Protein AF-A0A813EWH8-F1 (afdb_monomer_lite)

Sequence (310 aa):
LGAALPLRFSEAARGFCKQMVLPHPGQRLTARDATRNPWLNIGKRPPARPSPRQERTPSPDASSPSGPSAPGRAPGGYPVAQGSPTHGGTGSAGLRMHRMPNGSSSAPVANMAAAEEAEVWRAQAIEDQNRKLQEERRQLQRELEQEKNQHQALQKQRTKEHMQTSQERSSASDIPGQAPAGRILPVGCRCKYEPSSSSQYGMLPAVVEGYNDSDGTYDLDVRQHAAPARIAPVSDVSVREAWPKNVLVSYHSDSVKKWLPAVIKSFNDSDGTYNLDLREHADCDRMRLRRGTGFSSGSEPPSDPSVTAA

pLDDT: mean 79.49, std 20.61, range [39.38, 98.75]

Structure (mmCIF, N/CA/C/O backbone):
data_AF-A0A813EWH8-F1
#
_entry.id   AF-A0A813EWH8-F1
#
loop_
_atom_site.group_PDB
_atom_site.id
_atom_site.type_symbol
_atom_site.label_atom_id
_atom_site.label_alt_id
_atom_site.label_comp_id
_atom_site.label_asym_id
_atom_site.label_entity_id
_atom_site.label_seq_id
_atom_site.pdbx_PDB_ins_code
_atom_site.Cartn_x
_atom_site.Cartn_y
_atom_site.Cartn_z
_atom_site.occupancy
_atom_site.B_iso_or_equiv
_atom_site.auth_seq_id
_atom_site.auth_comp_id
_atom_site.auth_asym_id
_atom_site.auth_atom_id
_atom_site.pdbx_PDB_model_num
ATOM 1 N N . LEU A 1 1 ? -26.188 5.749 -7.212 1.00 42.03 1 LEU A N 1
ATOM 2 C CA . LEU A 1 1 ? -25.714 7.003 -7.842 1.00 42.03 1 LEU A CA 1
ATOM 3 C C . LEU A 1 1 ? -24.720 7.653 -6.884 1.00 42.03 1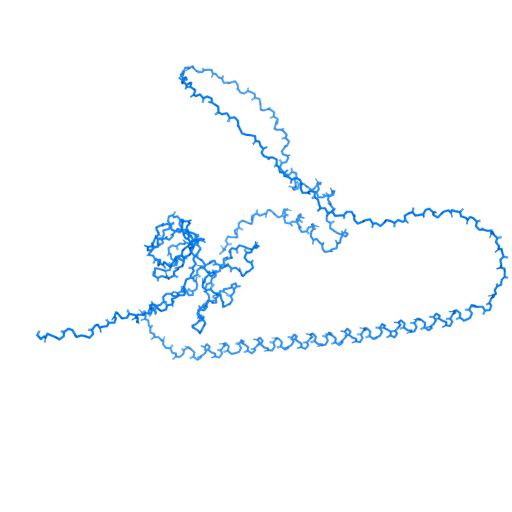 LEU A C 1
ATOM 5 O O . LEU A 1 1 ? -25.137 8.333 -5.959 1.00 42.03 1 LEU A O 1
ATOM 9 N N . GLY A 1 2 ? -23.433 7.316 -7.003 1.00 51.78 2 GLY A N 1
ATOM 10 C CA . GLY A 1 2 ? -22.400 7.781 -6.071 1.00 51.78 2 GLY A CA 1
ATOM 11 C C . GLY A 1 2 ? -22.004 9.225 -6.364 1.00 51.78 2 GLY A C 1
ATOM 12 O O . GLY A 1 2 ? -21.557 9.522 -7.470 1.00 51.78 2 GLY A O 1
ATOM 13 N N . ALA A 1 3 ? -22.175 10.116 -5.389 1.00 49.56 3 ALA A N 1
ATOM 14 C CA . ALA A 1 3 ? -21.668 11.478 -5.470 1.00 49.56 3 ALA A CA 1
ATOM 15 C C . ALA A 1 3 ? -20.133 11.435 -5.443 1.00 49.56 3 ALA A C 1
ATOM 17 O O . ALA A 1 3 ? -19.530 11.051 -4.441 1.00 49.56 3 ALA A O 1
ATOM 18 N N . ALA A 1 4 ? -19.499 11.779 -6.565 1.00 55.38 4 ALA A N 1
ATOM 19 C CA . ALA A 1 4 ? -18.051 11.895 -6.646 1.00 55.38 4 ALA A CA 1
ATOM 20 C C . ALA A 1 4 ? -17.579 12.969 -5.656 1.00 55.38 4 ALA A C 1
ATOM 22 O O . ALA A 1 4 ? -18.012 14.120 -5.728 1.00 55.38 4 ALA A O 1
ATOM 23 N N . LEU A 1 5 ? -16.708 12.581 -4.723 1.00 59.72 5 LEU A N 1
ATOM 24 C CA . LEU A 1 5 ? -16.129 13.506 -3.755 1.00 59.72 5 LEU A CA 1
ATOM 25 C C . LEU A 1 5 ? -15.442 14.671 -4.490 1.00 59.72 5 LEU A C 1
ATOM 27 O O . LEU A 1 5 ? -14.733 14.437 -5.477 1.00 59.72 5 LEU A O 1
ATOM 31 N N . PRO A 1 6 ? -15.621 15.920 -4.025 1.00 60.59 6 PRO A N 1
ATOM 32 C CA . PRO A 1 6 ? -15.033 17.086 -4.658 1.00 60.59 6 PRO A CA 1
ATOM 33 C C . PRO A 1 6 ? -13.510 16.959 -4.641 1.00 60.59 6 PRO A C 1
ATOM 35 O O . PRO A 1 6 ? -12.842 16.961 -3.607 1.00 60.59 6 PRO A O 1
ATOM 38 N N . LEU A 1 7 ? -12.960 16.817 -5.837 1.00 70.06 7 LEU A N 1
ATOM 39 C CA . LEU A 1 7 ? -11.536 16.770 -6.091 1.00 70.06 7 LEU A CA 1
ATOM 40 C C . LEU A 1 7 ? -10.848 18.020 -5.503 1.00 70.06 7 LEU A C 1
ATOM 42 O O . LEU A 1 7 ? -11.162 19.139 -5.894 1.00 70.06 7 LEU A O 1
ATOM 46 N N . ARG A 1 8 ? -9.854 17.830 -4.616 1.00 79.31 8 ARG A N 1
ATOM 47 C CA . ARG A 1 8 ? -9.124 18.907 -3.894 1.00 79.31 8 ARG A CA 1
ATOM 48 C C . ARG A 1 8 ? -8.501 20.004 -4.770 1.00 79.31 8 ARG A C 1
ATOM 50 O O . ARG A 1 8 ? -8.168 21.071 -4.267 1.00 79.31 8 ARG A O 1
ATOM 57 N N . PHE A 1 9 ? -8.317 19.742 -6.060 1.00 85.31 9 PHE A N 1
ATOM 58 C CA . PHE A 1 9 ? -7.713 20.674 -7.010 1.00 85.31 9 PHE A CA 1
ATOM 59 C C . PHE A 1 9 ? -8.656 20.911 -8.180 1.00 85.31 9 PHE A C 1
ATOM 61 O O . PHE A 1 9 ? -9.117 19.932 -8.785 1.00 85.31 9 PHE A O 1
ATOM 68 N N . SER A 1 10 ? -8.864 22.189 -8.519 1.00 88.38 10 SER A N 1
ATOM 69 C CA . SER A 1 10 ? -9.624 22.594 -9.700 1.00 88.38 10 SER A CA 1
ATOM 70 C C . SER A 1 10 ? -9.001 22.025 -10.973 1.00 88.38 10 SER A C 1
ATOM 72 O O . SER A 1 10 ? -7.798 21.760 -11.045 1.00 88.38 10 SER A O 1
ATOM 74 N N . GLU A 1 11 ? -9.820 21.825 -11.999 1.00 87.00 11 GLU A N 1
ATOM 75 C CA . GLU A 1 11 ? -9.365 21.283 -13.281 1.00 87.00 11 GLU A CA 1
ATOM 76 C C . GLU A 1 11 ? -8.266 22.153 -13.919 1.00 87.00 11 GLU A C 1
ATOM 78 O O . GLU A 1 11 ? -7.272 21.631 -14.428 1.00 87.00 11 GLU A O 1
ATOM 83 N N . ALA A 1 12 ? -8.364 23.478 -13.755 1.00 88.44 12 ALA A N 1
ATOM 84 C CA . ALA A 1 12 ? -7.348 24.438 -14.182 1.00 88.44 12 ALA A CA 1
ATOM 85 C C . ALA A 1 12 ? -5.968 24.187 -13.538 1.00 88.44 12 ALA A C 1
ATOM 87 O O . ALA A 1 12 ? -4.950 24.227 -14.230 1.00 88.44 12 ALA A O 1
ATOM 88 N N . ALA A 1 13 ? -5.928 23.854 -12.241 1.00 90.50 13 ALA A N 1
ATOM 89 C CA . ALA A 1 13 ? -4.685 23.531 -11.536 1.00 90.50 13 ALA A CA 1
ATOM 90 C C . ALA A 1 13 ? -4.010 22.281 -12.122 1.00 90.50 13 ALA A C 1
ATOM 92 O O . ALA A 1 13 ? -2.795 22.232 -12.308 1.00 90.50 13 ALA A O 1
ATOM 93 N N . ARG A 1 14 ? -4.812 21.262 -12.457 1.00 91.69 14 ARG A N 1
ATOM 94 C CA . ARG A 1 14 ? -4.316 20.005 -13.039 1.00 91.69 14 ARG A CA 1
ATOM 95 C C . ARG A 1 14 ? -3.778 20.216 -14.445 1.00 91.69 14 ARG A C 1
ATOM 97 O O . ARG A 1 14 ? -2.733 19.659 -14.773 1.00 91.69 14 ARG A O 1
ATOM 104 N N . GLY A 1 15 ? -4.476 21.011 -15.257 1.00 92.38 15 GLY A N 1
ATOM 105 C CA . GLY A 1 15 ? -4.022 21.387 -16.595 1.00 92.38 15 GLY A CA 1
ATOM 106 C C . GLY A 1 15 ? -2.660 22.079 -16.550 1.00 92.38 15 GLY A C 1
ATOM 107 O O . GLY A 1 15 ? -1.740 21.670 -17.257 1.00 92.38 15 GLY A O 1
ATOM 108 N N . PHE A 1 16 ? -2.501 23.045 -15.641 1.00 94.00 16 PHE A N 1
ATOM 109 C CA . PHE A 1 16 ? -1.233 23.740 -15.418 1.00 94.00 16 PHE A CA 1
ATOM 110 C C . PHE A 1 16 ? -0.101 22.783 -15.005 1.00 94.00 16 PHE A C 1
ATOM 112 O O . PHE A 1 16 ? 0.960 22.773 -15.630 1.00 94.00 16 PHE A O 1
ATOM 119 N N . CYS A 1 17 ? -0.334 21.914 -14.013 1.00 92.62 17 CYS A N 1
ATOM 120 C CA . CYS A 1 17 ? 0.670 20.942 -13.572 1.00 92.62 17 CYS A CA 1
ATOM 121 C C . CYS A 1 17 ? 1.074 19.962 -14.681 1.00 92.62 17 CYS A C 1
ATOM 123 O O . CYS A 1 17 ? 2.261 19.678 -14.826 1.00 92.62 17 CYS A O 1
ATOM 125 N N . LYS A 1 18 ? 0.125 19.486 -15.502 1.00 94.19 18 LYS A N 1
ATOM 126 C CA . LYS A 1 18 ? 0.416 18.591 -16.635 1.00 94.19 18 LYS A CA 1
ATOM 127 C C . LYS A 1 18 ? 1.344 19.241 -17.663 1.00 94.19 18 LYS A C 1
ATOM 129 O O . LYS A 1 18 ? 2.270 18.582 -18.123 1.00 94.19 18 LYS A O 1
ATOM 134 N N . GLN A 1 19 ? 1.148 20.521 -17.983 1.00 93.56 19 GLN A N 1
ATOM 135 C CA . GLN A 1 19 ? 1.998 21.237 -18.945 1.00 93.56 19 GLN A CA 1
ATOM 136 C C . GLN A 1 19 ? 3.449 21.418 -18.460 1.00 93.56 19 GLN A C 1
ATOM 138 O O . GLN A 1 19 ? 4.365 21.491 -19.279 1.00 93.56 19 GLN A O 1
ATOM 143 N N . MET A 1 20 ? 3.687 21.447 -17.143 1.00 93.00 20 MET A N 1
ATOM 144 C CA . MET A 1 20 ? 5.041 21.543 -16.577 1.00 93.00 20 MET A CA 1
ATOM 145 C C . MET A 1 20 ? 5.828 20.227 -16.638 1.00 93.00 20 MET A C 1
ATOM 147 O O . MET A 1 20 ? 7.057 20.254 -16.628 1.00 93.00 20 MET A O 1
ATOM 151 N N . VAL A 1 21 ? 5.147 19.081 -16.710 1.00 94.88 21 VAL A N 1
ATOM 152 C CA . VAL A 1 21 ? 5.778 17.747 -16.655 1.00 94.88 21 VAL A CA 1
ATOM 153 C C . VAL A 1 21 ? 5.713 16.993 -17.982 1.00 94.88 21 VAL A C 1
ATOM 155 O O . VAL A 1 21 ? 5.920 15.782 -18.015 1.00 94.88 21 VAL A O 1
ATOM 158 N N . LEU A 1 22 ? 5.456 17.688 -19.096 1.00 91.75 22 LEU A N 1
ATOM 159 C CA . LEU A 1 22 ? 5.478 17.052 -20.411 1.00 91.75 22 LEU A CA 1
ATOM 160 C C . LEU A 1 22 ? 6.880 16.473 -20.716 1.00 91.75 22 LEU A C 1
ATOM 162 O O . LEU A 1 22 ? 7.899 17.111 -20.403 1.00 91.75 22 LEU A O 1
ATOM 166 N N . PRO A 1 23 ? 6.947 15.269 -21.319 1.00 88.38 23 PRO A N 1
ATOM 167 C CA . PRO A 1 23 ? 8.206 14.579 -21.600 1.00 88.38 23 PRO A CA 1
ATOM 168 C C . PRO A 1 23 ? 9.031 15.283 -22.684 1.00 88.38 23 PRO A C 1
ATOM 170 O O . PRO A 1 23 ? 10.256 15.225 -22.657 1.00 88.38 23 PRO A O 1
ATOM 173 N N . HIS A 1 24 ? 8.376 16.001 -23.600 1.00 88.19 24 HIS A N 1
ATOM 174 C CA . HIS A 1 24 ? 9.041 16.757 -24.657 1.00 88.19 24 HIS A CA 1
ATOM 175 C C . HIS A 1 24 ? 9.403 18.169 -24.166 1.00 88.19 24 HIS A C 1
ATOM 177 O O . HIS A 1 24 ? 8.498 18.948 -23.852 1.00 88.19 24 HIS A O 1
ATOM 183 N N . PRO A 1 25 ? 10.695 18.553 -24.137 1.00 86.00 25 PRO A N 1
ATOM 184 C CA . PRO A 1 25 ? 11.125 19.840 -23.586 1.00 86.00 25 PRO A CA 1
ATOM 185 C C . PRO A 1 25 ? 10.586 21.042 -24.373 1.00 86.00 25 PRO A C 1
ATOM 187 O O . PRO A 1 25 ? 10.285 22.064 -23.768 1.00 86.00 25 PRO A O 1
ATOM 190 N N . GLY A 1 26 ? 10.380 20.911 -25.689 1.00 92.31 26 GLY A N 1
ATOM 191 C CA . GLY A 1 26 ? 9.816 21.979 -26.528 1.00 92.31 26 GLY A CA 1
ATOM 192 C C . GLY A 1 26 ? 8.318 22.238 -26.323 1.00 92.31 26 GLY A C 1
ATOM 193 O O . GLY A 1 26 ? 7.820 23.277 -26.738 1.00 92.31 26 GLY A O 1
ATOM 194 N N . GLN A 1 27 ? 7.600 21.312 -25.681 1.00 92.25 27 GLN A N 1
ATOM 195 C CA . GLN A 1 27 ? 6.182 21.473 -25.333 1.00 92.25 27 GLN A CA 1
ATOM 196 C C . GLN A 1 27 ? 5.981 21.803 -23.852 1.00 92.25 27 GLN A C 1
ATOM 198 O O . GLN A 1 27 ? 4.863 22.089 -23.426 1.00 92.25 27 GLN A O 1
ATOM 203 N N . ARG A 1 28 ? 7.050 21.738 -23.049 1.00 95.75 28 ARG A N 1
ATOM 204 C CA . ARG A 1 28 ? 6.987 22.032 -21.624 1.00 95.75 28 ARG A CA 1
ATOM 205 C C . ARG A 1 28 ? 6.771 23.525 -21.423 1.00 95.75 28 ARG A C 1
ATOM 207 O O . ARG A 1 28 ? 7.453 24.349 -22.028 1.00 95.75 28 ARG A O 1
ATOM 214 N N . LEU A 1 29 ? 5.848 23.863 -20.528 1.00 95.31 29 LEU A N 1
ATOM 215 C CA . LEU A 1 29 ? 5.601 25.250 -20.158 1.00 95.31 29 LEU A CA 1
ATOM 216 C C . LEU A 1 29 ? 6.885 25.876 -19.598 1.00 95.31 29 LEU A C 1
ATOM 218 O O . LEU A 1 29 ? 7.448 25.384 -18.618 1.00 95.31 29 LEU A O 1
ATOM 222 N N . THR A 1 30 ? 7.354 26.956 -20.222 1.00 95.25 30 THR A N 1
ATOM 223 C CA . THR A 1 30 ? 8.545 27.666 -19.751 1.00 95.25 30 THR A CA 1
ATOM 224 C C . THR A 1 30 ? 8.234 28.442 -18.469 1.00 95.25 30 THR A C 1
ATOM 226 O O . THR A 1 30 ? 7.089 28.823 -18.219 1.00 95.25 30 THR A O 1
ATOM 229 N N . ALA A 1 31 ? 9.252 28.740 -17.655 1.00 91.00 31 ALA A N 1
ATOM 230 C CA . ALA A 1 31 ? 9.068 29.537 -16.436 1.00 91.00 31 ALA A CA 1
ATOM 231 C C . ALA A 1 31 ? 8.456 30.922 -16.728 1.00 91.00 31 ALA A C 1
ATOM 233 O O . ALA A 1 31 ? 7.626 31.420 -15.964 1.00 91.00 31 ALA A O 1
ATOM 234 N N . ARG A 1 32 ? 8.818 31.525 -17.869 1.00 91.69 32 ARG A N 1
ATOM 235 C CA . ARG A 1 32 ? 8.268 32.810 -18.313 1.00 91.69 32 ARG A CA 1
ATOM 236 C C . ARG A 1 32 ? 6.772 32.700 -18.611 1.00 91.69 32 ARG A C 1
ATOM 238 O O . ARG A 1 32 ? 6.008 33.553 -18.162 1.00 91.69 32 ARG A O 1
ATOM 245 N N . ASP A 1 33 ? 6.344 31.646 -19.297 1.00 91.75 33 ASP A N 1
ATOM 246 C CA . ASP A 1 33 ? 4.930 31.434 -19.628 1.00 91.75 33 ASP A CA 1
ATOM 247 C C . ASP A 1 33 ? 4.106 31.018 -18.406 1.00 91.75 33 ASP A C 1
ATOM 249 O O . ASP A 1 33 ? 2.963 31.450 -18.255 1.00 91.75 33 ASP A O 1
ATOM 253 N N . ALA A 1 34 ? 4.707 30.276 -17.472 1.00 92.88 34 ALA A N 1
ATOM 254 C CA . ALA A 1 34 ? 4.076 29.911 -16.210 1.00 92.88 34 ALA A CA 1
ATOM 255 C C . ALA A 1 34 ? 3.633 31.147 -15.410 1.00 92.88 34 ALA A C 1
ATOM 257 O O . ALA A 1 34 ? 2.485 31.216 -14.979 1.00 92.88 34 ALA A O 1
ATOM 258 N N . THR A 1 35 ? 4.482 32.176 -15.287 1.00 91.38 35 THR A N 1
ATOM 259 C CA . THR A 1 35 ? 4.129 33.418 -14.561 1.00 91.38 35 THR A CA 1
ATOM 260 C C . THR A 1 35 ? 2.980 34.219 -15.184 1.00 91.38 35 THR A C 1
ATOM 262 O O . THR A 1 35 ? 2.339 35.021 -14.499 1.00 91.38 35 THR A O 1
ATOM 265 N N . ARG A 1 36 ? 2.690 33.994 -16.471 1.00 92.06 36 ARG A N 1
ATOM 266 C CA . ARG A 1 36 ? 1.575 34.623 -17.191 1.00 92.06 36 ARG A CA 1
ATOM 267 C C . ARG A 1 36 ? 0.278 33.826 -17.084 1.00 92.06 36 ARG A C 1
ATOM 269 O O . ARG A 1 36 ? -0.765 34.329 -17.496 1.00 92.06 36 ARG A O 1
ATOM 276 N N . ASN A 1 37 ? 0.315 32.609 -16.537 1.00 91.75 37 ASN A N 1
ATOM 277 C CA . ASN A 1 37 ? -0.870 31.772 -16.449 1.00 91.75 37 ASN A CA 1
ATOM 278 C C . ASN A 1 37 ? -1.914 32.409 -15.500 1.00 91.75 37 ASN A C 1
ATOM 280 O O . ASN A 1 37 ? -1.577 32.741 -14.357 1.00 91.75 37 ASN A O 1
ATOM 284 N N . PRO A 1 38 ? -3.181 32.573 -15.931 1.00 85.31 38 PRO A N 1
ATOM 285 C CA . PRO A 1 38 ? -4.228 33.193 -15.120 1.00 85.31 38 PRO A CA 1
ATOM 286 C C . PRO A 1 38 ? -4.440 32.498 -13.777 1.00 85.31 38 PRO A C 1
ATOM 288 O O . PRO A 1 38 ? -4.716 33.171 -12.788 1.00 85.31 38 PRO A O 1
ATOM 291 N N . TRP A 1 39 ? -4.254 31.175 -13.721 1.00 86.19 39 TRP A N 1
ATOM 292 C CA . TRP A 1 39 ? -4.484 30.381 -12.517 1.00 86.19 39 TRP A CA 1
ATOM 293 C C . TRP A 1 39 ? -3.578 30.797 -11.348 1.00 86.19 39 TRP A C 1
ATOM 295 O O . TRP A 1 39 ? -4.039 30.888 -10.213 1.00 86.19 39 TRP A O 1
ATOM 305 N N . LEU A 1 40 ? -2.320 31.160 -11.626 1.00 88.00 40 LEU A N 1
ATOM 306 C CA . LEU A 1 40 ? -1.379 31.657 -10.613 1.00 88.00 40 LEU A CA 1
ATOM 307 C C . LEU A 1 40 ? -1.704 33.078 -10.128 1.00 88.00 40 LEU A C 1
ATOM 309 O O . LEU A 1 40 ? -1.263 33.481 -9.052 1.00 88.00 40 LEU A O 1
ATOM 313 N N . ASN A 1 41 ? -2.485 33.843 -10.893 1.00 84.81 41 ASN A N 1
ATOM 314 C CA . ASN A 1 41 ? -2.851 35.217 -10.553 1.00 84.81 41 ASN A CA 1
ATOM 315 C C . ASN A 1 41 ? -4.228 35.329 -9.870 1.00 84.81 41 ASN A C 1
ATOM 317 O O . ASN A 1 41 ? -4.602 36.428 -9.471 1.00 84.81 41 ASN A O 1
ATOM 321 N N . ILE A 1 42 ? -4.945 34.218 -9.644 1.00 79.81 42 ILE A N 1
ATOM 322 C CA . ILE A 1 42 ? -6.263 34.203 -8.971 1.00 79.81 42 ILE A CA 1
ATOM 323 C C . ILE A 1 42 ? -6.193 34.777 -7.538 1.00 79.81 42 ILE A C 1
ATOM 325 O O . ILE A 1 42 ? -7.166 35.350 -7.053 1.00 79.81 42 ILE A O 1
ATOM 329 N N . GLY A 1 43 ? -5.034 34.698 -6.872 1.00 68.50 43 GLY A N 1
ATOM 330 C CA . GLY A 1 43 ? -4.813 35.286 -5.543 1.00 68.50 43 GLY A CA 1
ATOM 331 C C . GLY A 1 43 ? -4.458 36.778 -5.538 1.00 68.50 43 GLY A C 1
ATOM 332 O O . GLY A 1 43 ? -4.520 37.417 -4.489 1.00 68.50 43 GLY A O 1
ATOM 333 N N . LYS A 1 44 ? -4.114 37.369 -6.690 1.00 67.50 44 LYS A N 1
ATOM 334 C CA . LYS A 1 44 ? -3.840 38.808 -6.805 1.00 67.50 44 LYS A CA 1
ATOM 335 C C . LYS A 1 44 ? -5.154 39.540 -7.036 1.00 67.50 44 LYS A C 1
ATOM 337 O O . LYS A 1 44 ? -5.420 40.054 -8.119 1.00 67.50 44 LYS A O 1
ATOM 342 N N . ARG A 1 45 ? -6.006 39.560 -6.009 1.00 55.78 45 ARG A N 1
ATOM 343 C CA . ARG A 1 45 ? -7.157 40.465 -6.000 1.00 55.78 45 ARG A CA 1
ATOM 344 C C . ARG A 1 45 ? -6.624 41.887 -6.232 1.00 55.78 45 ARG A C 1
ATOM 346 O O . ARG A 1 45 ? -5.694 42.279 -5.523 1.00 55.78 45 ARG A O 1
ATOM 353 N N . PRO A 1 46 ? -7.165 42.659 -7.192 1.00 59.91 46 PRO A N 1
ATOM 354 C CA . PRO A 1 46 ? -6.859 44.082 -7.258 1.00 59.91 46 PRO A CA 1
ATOM 355 C C . PRO A 1 46 ? -7.164 44.698 -5.884 1.00 59.91 46 PRO A C 1
ATOM 357 O O . PRO A 1 46 ? -8.126 44.257 -5.241 1.00 59.91 46 PRO A O 1
ATOM 360 N N . PRO A 1 47 ? -6.346 45.652 -5.400 1.00 57.94 47 PRO A N 1
ATOM 361 C CA . PRO A 1 47 ? -6.578 46.288 -4.111 1.00 57.94 47 PRO A CA 1
ATOM 362 C C . PRO A 1 47 ? -8.029 46.758 -4.074 1.00 57.94 47 PRO A C 1
ATOM 364 O O . PRO A 1 47 ? -8.496 47.426 -5.001 1.00 57.94 47 PRO A O 1
ATOM 367 N N . ALA A 1 48 ? -8.760 46.306 -3.055 1.00 56.44 48 ALA A N 1
ATOM 368 C CA . ALA A 1 48 ? -10.166 46.623 -2.898 1.00 56.44 48 ALA A CA 1
ATOM 369 C C . ALA A 1 48 ? -10.336 48.141 -3.023 1.00 56.44 48 ALA A C 1
ATOM 371 O O . ALA A 1 48 ? -9.665 48.902 -2.322 1.00 56.44 48 ALA A O 1
ATOM 372 N N . ARG A 1 49 ? -11.206 48.578 -3.943 1.00 60.50 49 ARG A N 1
ATOM 373 C CA . ARG A 1 49 ? -11.644 49.975 -3.978 1.00 60.50 49 ARG A CA 1
ATOM 374 C C . ARG A 1 49 ? -12.103 50.347 -2.561 1.00 60.50 49 ARG A C 1
ATOM 376 O O . ARG A 1 49 ? -12.854 49.565 -1.975 1.00 60.50 49 ARG A O 1
ATOM 383 N N . PRO A 1 50 ? -11.662 51.488 -2.006 1.00 51.56 50 PRO A N 1
ATOM 384 C CA . PRO A 1 50 ? -12.105 51.919 -0.690 1.00 51.56 50 PRO A CA 1
ATOM 385 C C . PRO A 1 50 ? -13.630 52.049 -0.703 1.00 51.56 50 PRO A C 1
ATOM 387 O O . PRO A 1 50 ? -14.189 52.791 -1.512 1.00 51.56 50 PRO A O 1
ATOM 390 N N . SER A 1 51 ? -14.300 51.281 0.157 1.00 53.16 51 SER A N 1
ATOM 391 C CA . SER A 1 51 ? -15.742 51.393 0.357 1.00 53.16 51 SER A CA 1
ATOM 392 C C . SER A 1 51 ? -16.091 52.809 0.827 1.00 53.16 51 SER A C 1
ATOM 394 O O . SER A 1 51 ? -15.376 53.352 1.676 1.00 53.16 51 SER A O 1
ATOM 396 N N . PRO A 1 52 ? -17.183 53.413 0.325 1.00 55.91 52 PRO A N 1
ATOM 397 C CA . PRO A 1 52 ? -17.663 54.684 0.839 1.00 55.91 52 PRO A CA 1
ATOM 398 C C . PRO A 1 52 ? -17.996 54.546 2.328 1.00 55.91 52 PRO A C 1
ATOM 400 O O . PRO A 1 52 ? -18.707 53.641 2.765 1.00 55.91 52 PRO A O 1
ATOM 403 N N . ARG A 1 53 ? -17.395 55.454 3.093 1.00 51.09 53 ARG A N 1
ATOM 404 C CA . ARG A 1 53 ? -17.472 55.632 4.540 1.00 51.09 53 ARG A CA 1
ATOM 405 C C . ARG A 1 53 ? -18.936 55.777 4.976 1.00 51.09 53 ARG A C 1
ATOM 407 O O . ARG A 1 53 ? -19.519 56.839 4.802 1.00 51.09 53 ARG A O 1
ATOM 414 N N . GLN A 1 54 ? -19.522 54.720 5.539 1.00 51.88 54 GLN A N 1
ATOM 415 C CA . GLN A 1 54 ? -20.772 54.824 6.295 1.00 51.88 54 GLN A CA 1
ATOM 416 C C . GLN A 1 54 ? -20.483 55.543 7.617 1.00 51.88 54 GLN A C 1
ATOM 418 O O . GLN A 1 54 ? -19.715 55.052 8.448 1.00 51.88 54 GLN A O 1
ATOM 423 N N . GLU A 1 55 ? -21.079 56.721 7.783 1.00 49.50 55 GLU A N 1
ATOM 424 C CA . GLU A 1 55 ? -21.127 57.468 9.037 1.00 49.50 55 GLU A CA 1
ATOM 425 C C . GLU A 1 55 ? -21.795 56.610 10.118 1.00 49.50 55 GLU A C 1
ATOM 427 O O . GLU A 1 55 ? -22.955 56.218 10.001 1.00 49.50 55 GLU A O 1
ATOM 432 N N . ARG A 1 56 ? -21.037 56.285 11.170 1.00 49.69 56 ARG A N 1
ATOM 433 C CA . ARG A 1 56 ? -21.567 55.705 12.403 1.00 49.69 56 ARG A CA 1
ATOM 434 C C . ARG A 1 56 ? -21.764 56.818 13.420 1.00 49.69 56 ARG A C 1
ATOM 436 O O . ARG A 1 56 ? -20.828 57.542 13.748 1.00 49.69 56 ARG A O 1
ATOM 443 N N . THR A 1 57 ? -22.989 56.905 13.911 1.00 54.88 57 THR A N 1
ATOM 444 C CA . THR A 1 57 ? -23.415 57.681 15.074 1.00 54.88 57 THR A CA 1
ATOM 445 C C . THR A 1 57 ? -22.726 57.194 16.359 1.00 54.88 57 THR A C 1
ATOM 447 O O . THR A 1 57 ? -22.496 55.988 16.496 1.00 54.88 57 THR A O 1
ATOM 450 N N . PRO A 1 58 ? -22.412 58.090 17.313 1.00 56.59 58 PRO A N 1
ATOM 451 C CA . PRO A 1 58 ? -21.734 57.737 18.556 1.00 56.59 58 PRO A CA 1
ATOM 452 C C . PRO A 1 58 ? -22.710 57.216 19.624 1.00 56.59 58 PRO A C 1
ATOM 454 O O . PRO A 1 58 ? -23.830 57.703 19.761 1.00 56.59 58 PRO A O 1
ATOM 457 N N . SER A 1 59 ? -22.261 56.258 20.432 1.00 46.31 59 SER A N 1
ATOM 458 C CA . SER A 1 59 ? -22.809 56.006 21.771 1.00 46.31 59 SER A CA 1
ATOM 459 C C . SER A 1 59 ? -21.652 55.860 22.764 1.00 46.31 59 SER A C 1
ATOM 461 O O . SER A 1 59 ? -20.612 55.322 22.369 1.00 46.31 59 SER A O 1
ATOM 463 N N . PRO A 1 60 ? -21.790 56.394 23.992 1.00 66.50 60 PRO A N 1
ATOM 464 C CA . PRO A 1 60 ? -20.682 56.552 24.923 1.00 66.50 60 PRO A CA 1
ATOM 465 C C . PRO A 1 60 ? -20.600 55.429 25.968 1.00 66.50 60 PRO A C 1
ATOM 467 O O . PRO A 1 60 ? -21.534 54.648 26.137 1.00 66.50 60 PRO A O 1
ATOM 470 N N . ASP A 1 61 ? -19.476 55.470 26.688 1.00 42.69 61 ASP A N 1
ATOM 471 C CA . ASP A 1 61 ? -19.194 54.873 27.998 1.00 42.69 61 ASP A CA 1
ATOM 472 C C . ASP A 1 61 ? -18.956 53.356 28.050 1.00 42.69 61 ASP A C 1
ATOM 474 O O . ASP A 1 61 ? -19.666 52.559 27.457 1.00 42.69 61 ASP A O 1
ATOM 478 N N . ALA A 1 62 ? -17.986 52.824 28.790 1.00 46.12 62 ALA A N 1
ATOM 479 C CA . ALA A 1 62 ? -16.838 53.354 29.517 1.00 46.12 62 ALA A CA 1
ATOM 480 C C . ALA A 1 62 ? -16.028 52.131 29.999 1.00 46.12 62 ALA A C 1
ATOM 482 O O . ALA A 1 62 ? -16.561 51.027 30.103 1.00 46.12 62 ALA A O 1
ATOM 483 N N . SER A 1 63 ? -14.792 52.391 30.429 1.00 46.47 63 SER A N 1
ATOM 484 C CA . SER A 1 63 ? -14.006 51.591 31.389 1.00 46.47 63 SER A CA 1
ATOM 485 C C . SER A 1 63 ? -13.038 50.533 30.836 1.00 46.47 63 SER A C 1
ATOM 487 O O . SER A 1 63 ? -13.349 49.357 30.670 1.00 46.47 63 SER A O 1
ATOM 489 N N . SER A 1 64 ? -11.793 50.994 30.672 1.00 47.72 64 SER A N 1
ATOM 490 C CA . SER A 1 64 ? -10.532 50.248 30.829 1.00 47.72 64 SER A CA 1
ATOM 491 C C . SER A 1 64 ? -10.445 49.519 32.191 1.00 47.72 64 SER A C 1
ATOM 493 O O . SER A 1 64 ? -11.148 49.907 33.126 1.00 47.72 64 SER A O 1
ATOM 495 N N . PRO A 1 65 ? -9.528 48.539 32.365 1.00 58.53 65 PRO A N 1
ATOM 496 C CA . PRO A 1 65 ? -8.187 48.903 32.841 1.00 58.53 65 PRO A CA 1
ATOM 497 C C . PRO A 1 65 ? -7.005 48.104 32.240 1.00 58.53 65 PRO A C 1
ATOM 499 O O . PRO A 1 65 ? -7.012 46.885 32.123 1.00 58.53 65 PRO A O 1
ATOM 502 N N . SER A 1 66 ? -5.980 48.875 31.882 1.00 51.06 66 SER A N 1
ATOM 503 C CA . SER A 1 66 ? -4.552 48.793 32.239 1.00 51.06 66 SER A CA 1
ATOM 504 C C . SER A 1 66 ? -3.852 47.448 32.547 1.00 51.06 66 SER A C 1
ATOM 506 O O . SER A 1 66 ? -3.933 46.943 33.661 1.00 51.06 66 SER A O 1
ATOM 508 N N . GLY A 1 67 ? -2.940 47.068 31.635 1.00 40.06 67 GLY A N 1
ATOM 509 C CA . GLY A 1 67 ? -1.523 46.733 31.918 1.00 40.06 67 GLY A CA 1
ATOM 510 C C . GLY A 1 67 ? -1.137 45.253 32.144 1.00 40.06 67 GLY A C 1
ATOM 511 O O . GLY A 1 67 ? -2.011 44.443 32.428 1.00 40.06 67 GLY A O 1
ATOM 512 N N . PRO A 1 68 ? 0.168 44.878 32.103 1.00 55.75 68 PRO A N 1
ATOM 513 C CA . PRO A 1 68 ? 1.345 45.599 31.609 1.00 55.75 68 PRO A CA 1
ATOM 514 C C . PRO A 1 68 ? 2.230 44.799 30.613 1.00 55.75 68 PRO A C 1
ATOM 516 O O . PRO A 1 68 ? 2.032 43.627 30.310 1.00 55.75 68 PRO A O 1
ATOM 519 N N . SER A 1 69 ? 3.221 45.532 30.115 1.00 45.66 69 SER A N 1
ATOM 520 C CA . SER A 1 69 ? 4.244 45.271 29.103 1.00 45.66 69 SER A CA 1
ATOM 521 C C . SER A 1 69 ? 5.214 44.092 29.305 1.00 45.66 69 SER A C 1
ATOM 523 O O . SER A 1 69 ? 5.535 43.728 30.432 1.00 45.66 69 SER A O 1
ATOM 525 N N . ALA A 1 70 ? 5.829 43.724 28.163 1.00 47.62 70 ALA A N 1
ATOM 526 C CA . ALA A 1 70 ? 7.227 43.291 27.921 1.00 47.62 70 ALA A CA 1
ATOM 527 C C . ALA A 1 70 ? 7.429 41.822 27.468 1.00 47.62 70 ALA A C 1
ATOM 529 O O . ALA A 1 70 ? 6.621 40.959 27.791 1.00 47.62 70 ALA A O 1
ATOM 530 N N . PRO A 1 71 ? 8.569 41.483 26.827 1.00 55.06 71 PRO A N 1
ATOM 531 C CA . PRO A 1 71 ? 9.221 42.167 25.706 1.00 55.06 71 PRO A CA 1
ATOM 532 C C . PRO A 1 71 ? 9.546 41.202 24.538 1.00 55.06 71 PRO A C 1
ATOM 534 O O . PRO A 1 71 ? 9.236 40.014 24.556 1.00 55.06 71 PRO A O 1
ATOM 537 N N . GLY A 1 72 ? 10.147 41.760 23.485 1.00 48.50 72 GLY A N 1
ATOM 538 C CA . GLY A 1 72 ? 10.325 41.147 22.173 1.00 48.50 72 GLY A CA 1
ATOM 539 C C . GLY A 1 72 ? 11.103 39.830 22.106 1.00 48.50 72 GLY A C 1
ATOM 540 O O . GLY A 1 72 ? 11.972 39.522 22.920 1.00 48.50 72 GLY A O 1
ATOM 541 N N . ARG A 1 73 ? 10.845 39.095 21.020 1.00 41.72 73 ARG A N 1
ATOM 542 C CA . ARG A 1 73 ? 11.739 38.055 20.516 1.00 41.72 73 ARG A CA 1
ATOM 543 C C . ARG A 1 73 ? 11.773 38.110 18.989 1.00 41.72 73 ARG A C 1
ATOM 545 O O . ARG A 1 73 ? 10.738 38.098 18.331 1.00 41.72 73 ARG A O 1
ATOM 552 N N . ALA A 1 74 ? 12.987 38.260 18.474 1.00 52.66 74 ALA A N 1
ATOM 553 C CA . ALA A 1 74 ? 13.334 38.470 17.076 1.00 52.66 74 ALA A CA 1
ATOM 554 C C . ALA A 1 74 ? 12.932 37.298 16.153 1.00 52.66 74 ALA A C 1
ATOM 556 O O . ALA A 1 74 ? 12.863 36.156 16.615 1.00 52.66 74 ALA A O 1
ATOM 557 N N . PRO A 1 75 ? 12.745 37.541 14.841 1.00 53.34 75 PRO A N 1
ATOM 558 C CA . PRO A 1 75 ? 12.630 36.475 13.857 1.00 53.34 75 PRO A CA 1
ATOM 559 C C . PRO A 1 75 ? 14.014 35.875 13.573 1.00 53.34 75 PRO A C 1
ATOM 561 O O . PRO A 1 75 ? 14.941 36.566 13.151 1.00 53.34 75 PRO A O 1
ATOM 564 N N . GLY A 1 76 ? 14.145 34.573 13.831 1.00 46.22 76 GLY A N 1
ATOM 565 C CA . GLY A 1 76 ? 15.327 33.786 13.503 1.00 46.22 76 GLY A CA 1
ATOM 566 C C . GLY A 1 76 ? 15.556 33.738 11.994 1.00 46.22 76 GLY A C 1
ATOM 567 O O . GLY A 1 76 ? 14.660 33.388 11.228 1.00 46.22 76 GLY A O 1
ATOM 568 N N . GLY A 1 77 ? 16.769 34.107 11.588 1.00 42.53 77 GLY A N 1
ATOM 569 C CA . GLY A 1 77 ? 17.261 33.935 10.232 1.00 42.53 77 GLY A CA 1
ATOM 570 C C . GLY A 1 77 ? 17.451 32.458 9.896 1.00 42.53 77 GLY A C 1
ATOM 571 O O . GLY A 1 77 ? 17.923 31.668 10.714 1.00 42.53 77 GLY A O 1
ATOM 572 N N . TYR A 1 78 ? 17.099 32.098 8.668 1.00 53.56 78 TYR A N 1
ATOM 573 C CA . TYR A 1 78 ? 17.495 30.831 8.073 1.00 53.56 78 TYR A CA 1
ATOM 574 C C . TYR A 1 78 ? 18.938 30.950 7.559 1.00 53.56 78 TYR A C 1
ATOM 576 O O . TYR A 1 78 ? 19.252 31.932 6.879 1.00 53.56 78 TYR A O 1
ATOM 584 N N . PRO A 1 79 ? 19.826 29.983 7.846 1.00 52.72 79 PRO A N 1
ATOM 585 C CA . PRO A 1 79 ? 21.152 29.954 7.253 1.00 52.72 79 PRO A CA 1
ATOM 586 C C . PRO A 1 79 ? 21.053 29.605 5.763 1.00 52.72 79 PRO A C 1
ATOM 588 O O . PRO A 1 79 ? 20.484 28.587 5.369 1.00 52.72 79 PRO A O 1
ATOM 591 N N . VAL A 1 80 ? 21.641 30.466 4.936 1.00 46.75 80 VAL A N 1
ATOM 592 C CA . VAL A 1 80 ? 21.972 30.180 3.540 1.00 46.75 80 VAL A CA 1
ATOM 593 C C . VAL A 1 80 ? 23.027 29.076 3.535 1.00 46.75 80 VAL A C 1
ATOM 595 O O . VAL A 1 80 ? 24.153 29.284 3.984 1.00 46.75 80 VAL A O 1
ATOM 598 N N . ALA A 1 81 ? 22.662 27.901 3.027 1.00 45.03 81 ALA A N 1
ATOM 599 C CA . ALA A 1 81 ? 23.611 26.843 2.720 1.00 45.03 81 ALA A CA 1
ATOM 600 C C . ALA A 1 81 ? 24.478 27.289 1.532 1.00 45.03 81 ALA A C 1
ATOM 602 O O . ALA A 1 81 ? 24.090 27.185 0.369 1.00 45.03 81 ALA A O 1
ATOM 603 N N . GLN A 1 82 ? 25.649 27.835 1.851 1.00 50.75 82 GLN A N 1
ATOM 604 C CA . GLN A 1 82 ? 26.777 27.915 0.935 1.00 50.75 82 GLN A CA 1
ATOM 605 C C . GLN A 1 82 ? 27.354 26.510 0.767 1.00 50.75 82 GLN A C 1
ATOM 607 O O . GLN A 1 82 ? 27.683 25.855 1.754 1.00 50.75 82 GLN A O 1
ATOM 612 N N . GLY A 1 83 ? 27.502 26.058 -0.475 1.00 46.41 83 GLY A N 1
ATOM 613 C CA . GLY A 1 83 ? 28.274 24.856 -0.764 1.00 46.41 83 GLY A CA 1
ATOM 614 C C . GLY A 1 83 ? 27.760 24.085 -1.963 1.00 46.41 83 GLY A C 1
ATOM 615 O O . GLY A 1 83 ? 27.030 23.112 -1.811 1.00 46.41 83 GLY A O 1
ATOM 616 N N . SER A 1 84 ? 28.196 24.472 -3.158 1.00 42.34 84 SER A N 1
ATOM 617 C CA . SER A 1 84 ? 28.528 23.487 -4.187 1.00 42.34 84 SER A CA 1
ATOM 618 C C . SER A 1 84 ? 29.582 24.041 -5.142 1.00 42.34 84 SER A C 1
ATOM 620 O O . SER A 1 84 ? 29.637 25.252 -5.366 1.00 42.34 84 SER A O 1
ATOM 622 N N . PRO A 1 85 ? 30.472 23.164 -5.629 1.00 50.78 85 PRO A N 1
ATOM 623 C CA . PRO A 1 85 ? 31.811 23.524 -6.044 1.00 50.78 85 PRO A CA 1
ATOM 624 C C . PRO A 1 85 ? 31.820 24.014 -7.486 1.00 50.78 85 PRO A C 1
ATOM 626 O O . PRO A 1 85 ? 31.363 23.337 -8.405 1.00 50.78 85 PRO A O 1
ATOM 629 N N . THR A 1 86 ? 32.414 25.185 -7.685 1.00 43.09 86 THR A N 1
ATOM 630 C CA . THR A 1 86 ? 32.943 25.611 -8.975 1.00 43.09 86 THR A CA 1
ATOM 631 C C . THR A 1 86 ? 34.035 24.626 -9.386 1.00 43.09 86 THR A C 1
ATOM 633 O O . THR A 1 86 ? 35.181 24.747 -8.951 1.00 43.09 86 THR A O 1
ATOM 636 N N . HIS A 1 87 ? 33.690 23.631 -10.205 1.00 45.31 87 HIS A N 1
ATOM 637 C CA . HIS A 1 87 ? 34.697 22.903 -10.962 1.00 45.31 87 HIS A CA 1
ATOM 638 C C . HIS A 1 87 ? 35.308 23.876 -11.966 1.00 45.31 87 HIS A C 1
ATOM 640 O O . HIS A 1 87 ? 34.676 24.295 -12.935 1.00 45.31 87 HIS A O 1
ATOM 646 N N . GLY A 1 88 ? 36.544 24.265 -11.667 1.00 48.00 88 GLY A N 1
ATOM 647 C CA . GLY A 1 88 ? 37.423 24.933 -12.600 1.00 48.00 88 GLY A CA 1
ATOM 648 C C . GLY A 1 88 ? 37.738 24.012 -13.775 1.00 48.00 88 GLY A C 1
ATOM 649 O O . GLY A 1 88 ? 38.184 22.883 -13.592 1.00 48.00 88 GLY A O 1
ATOM 650 N N . GLY A 1 89 ? 37.509 24.535 -14.972 1.00 39.38 89 GLY A N 1
ATOM 651 C CA . GLY A 1 89 ? 38.194 24.150 -16.199 1.00 39.38 89 GLY A CA 1
ATOM 652 C C . GLY A 1 89 ? 38.600 25.453 -16.882 1.00 39.38 89 GLY A C 1
ATOM 653 O O . GLY A 1 89 ? 37.792 26.071 -17.566 1.00 39.38 89 GLY A O 1
ATOM 654 N N . THR A 1 90 ? 39.661 26.112 -16.414 1.00 45.50 90 THR A N 1
ATOM 655 C CA . THR A 1 90 ? 40.966 26.133 -17.098 1.00 45.50 90 THR A CA 1
ATOM 656 C C . THR A 1 90 ? 40.855 26.053 -18.623 1.00 45.50 90 THR A C 1
ATOM 658 O O . THR A 1 90 ? 40.550 25.007 -19.183 1.00 45.50 90 THR A O 1
ATOM 661 N N . GLY A 1 91 ? 41.201 27.156 -19.297 1.00 44.22 91 GLY A N 1
ATOM 662 C CA . GLY A 1 91 ? 41.774 27.054 -20.639 1.00 44.22 91 GLY A CA 1
ATOM 663 C C . GLY A 1 91 ? 41.140 27.852 -21.775 1.00 44.22 91 GLY A C 1
ATOM 664 O O . GLY A 1 91 ? 41.261 27.414 -22.911 1.00 44.22 91 GLY A O 1
ATOM 665 N N . SER A 1 92 ? 40.569 29.041 -21.550 1.00 46.12 92 SER A N 1
ATOM 666 C CA . SER A 1 92 ? 40.502 30.043 -22.637 1.00 46.12 92 SER A CA 1
ATOM 667 C C . SER A 1 92 ? 41.886 30.663 -22.842 1.00 46.12 92 SER A C 1
ATOM 669 O O . SER A 1 92 ? 42.141 31.813 -22.491 1.00 46.12 92 SER A O 1
ATOM 671 N N . ALA A 1 93 ? 42.809 29.861 -23.371 1.00 47.06 93 ALA A N 1
ATOM 672 C CA . ALA A 1 93 ? 44.047 30.353 -23.945 1.00 47.06 93 ALA A CA 1
ATOM 673 C C . ALA A 1 93 ? 43.706 30.971 -25.304 1.00 47.06 93 ALA A C 1
ATOM 675 O O . ALA A 1 93 ? 43.183 30.304 -26.197 1.00 47.06 93 ALA A O 1
ATOM 676 N N . GLY A 1 94 ? 43.965 32.270 -25.433 1.00 53.84 94 GLY A N 1
ATOM 677 C CA . GLY A 1 94 ? 43.761 33.015 -26.663 1.00 53.84 94 GLY A CA 1
ATOM 678 C C . GLY A 1 94 ? 44.541 32.398 -27.819 1.00 53.84 94 GLY A C 1
ATOM 679 O O . GLY A 1 94 ? 45.765 32.503 -27.888 1.00 53.84 94 GLY A O 1
ATOM 680 N N . LEU A 1 95 ? 43.823 31.810 -28.772 1.00 52.41 95 LEU A N 1
ATOM 681 C CA . LEU A 1 95 ? 44.371 31.488 -30.081 1.00 52.41 95 LEU A CA 1
ATOM 682 C C . LEU A 1 95 ? 44.295 32.733 -30.959 1.00 52.41 95 LEU A C 1
ATOM 684 O O . LEU A 1 95 ? 43.357 32.990 -31.706 1.00 52.41 95 LEU A O 1
ATOM 688 N N . ARG A 1 96 ? 45.338 33.535 -30.762 1.00 52.62 96 ARG A N 1
ATOM 689 C CA . ARG A 1 96 ? 46.069 34.320 -31.754 1.00 52.62 96 ARG A CA 1
ATOM 690 C C . ARG A 1 96 ? 45.640 33.992 -33.193 1.00 52.62 96 ARG A C 1
ATOM 692 O O . ARG A 1 96 ? 45.982 32.944 -33.736 1.00 52.62 96 ARG A O 1
ATOM 699 N N . MET A 1 97 ? 44.927 34.934 -33.805 1.00 53.16 97 MET A N 1
ATOM 700 C CA . MET A 1 97 ? 44.648 34.989 -35.240 1.00 53.16 97 MET A CA 1
ATOM 701 C C . MET A 1 97 ? 45.970 35.098 -36.016 1.00 53.16 97 MET A C 1
ATOM 703 O O . MET A 1 97 ? 46.416 36.192 -36.360 1.00 53.16 97 MET A O 1
ATOM 707 N N . HIS A 1 98 ? 46.627 33.970 -36.285 1.00 54.12 98 HIS A N 1
ATOM 708 C CA . HIS A 1 98 ? 47.682 33.907 -37.288 1.00 54.12 98 HIS A CA 1
ATOM 709 C C . HIS A 1 98 ? 47.048 33.632 -38.648 1.00 54.12 98 HIS A C 1
ATOM 711 O O . HIS A 1 98 ? 46.755 32.501 -39.025 1.00 54.12 98 HIS A O 1
ATOM 717 N N . ARG A 1 99 ? 46.833 34.734 -39.368 1.00 52.34 99 ARG A N 1
ATOM 718 C CA . ARG A 1 99 ? 46.587 34.802 -40.807 1.00 52.34 99 ARG A CA 1
ATOM 719 C C . ARG A 1 99 ? 47.707 34.045 -41.529 1.00 52.34 99 ARG A C 1
ATOM 721 O O . ARG A 1 99 ? 48.810 34.567 -41.664 1.00 52.34 99 ARG A O 1
ATOM 728 N N . MET A 1 100 ? 47.434 32.811 -41.942 1.00 53.97 100 MET A N 1
ATOM 729 C CA . MET A 1 100 ? 48.325 32.060 -42.824 1.00 53.97 100 MET A CA 1
ATOM 730 C C . MET A 1 100 ? 48.190 32.574 -44.267 1.00 53.97 100 MET A C 1
ATOM 732 O O . MET A 1 100 ? 47.119 33.054 -44.652 1.00 53.97 100 MET A O 1
ATOM 736 N N . PRO A 1 101 ? 49.278 32.530 -45.052 1.00 54.81 101 PRO A N 1
ATOM 737 C CA . PRO A 1 101 ? 49.322 33.063 -46.402 1.00 54.81 101 PRO A CA 1
ATOM 738 C C . PRO A 1 101 ? 48.454 32.257 -47.368 1.00 54.81 101 PRO A C 1
ATOM 740 O O . PRO A 1 101 ? 48.375 31.032 -47.319 1.00 54.81 101 PRO A O 1
ATOM 743 N N . ASN A 1 102 ? 47.836 33.008 -48.273 1.00 52.62 102 ASN A N 1
ATOM 744 C CA . ASN A 1 102 ? 47.081 32.557 -49.428 1.00 52.62 102 ASN A CA 1
ATOM 745 C C . ASN A 1 102 ? 48.025 31.821 -50.401 1.00 52.62 102 ASN A C 1
ATOM 747 O O . ASN A 1 102 ? 48.586 32.427 -51.310 1.00 52.62 102 ASN A O 1
ATOM 751 N N . GLY A 1 103 ? 48.282 30.538 -50.143 1.00 50.16 103 GLY A N 1
ATOM 752 C CA . GLY A 1 103 ? 49.080 29.662 -50.993 1.00 50.16 103 GLY A CA 1
ATOM 753 C C . GLY A 1 103 ? 48.174 28.870 -51.924 1.00 50.16 103 GLY A C 1
ATOM 754 O O . GLY A 1 103 ? 47.634 27.838 -51.535 1.00 50.16 103 GLY A O 1
ATOM 755 N N . SER A 1 104 ? 48.012 29.357 -53.153 1.00 56.09 104 SER A N 1
ATOM 756 C CA . SER A 1 104 ? 47.418 28.623 -54.268 1.00 56.09 104 SER A CA 1
ATOM 757 C C . SER A 1 104 ? 48.273 27.389 -54.579 1.00 56.09 104 SER A C 1
ATOM 759 O O . SER A 1 104 ? 49.257 27.480 -55.313 1.00 56.09 104 SER A O 1
ATOM 761 N N . SER A 1 105 ? 47.933 26.242 -53.994 1.00 55.38 105 SER A N 1
ATOM 762 C CA . SER A 1 105 ? 48.557 24.963 -54.327 1.00 55.38 105 SER A CA 1
ATOM 763 C C . SER A 1 105 ? 47.613 24.191 -55.239 1.00 55.38 105 SER A C 1
ATOM 765 O O . SER A 1 105 ? 46.622 23.603 -54.812 1.00 55.38 105 SER A O 1
ATOM 767 N N . SER A 1 106 ? 47.881 24.297 -56.535 1.00 62.81 106 SER A N 1
ATOM 768 C CA . SER A 1 106 ? 47.282 23.466 -57.566 1.00 62.81 106 SER A CA 1
ATOM 769 C C . SER A 1 106 ? 47.885 22.056 -57.514 1.00 62.81 106 SER A C 1
ATOM 771 O O . SER A 1 106 ? 49.107 21.936 -57.587 1.00 62.81 106 SER A O 1
ATOM 773 N N . ALA A 1 107 ? 47.003 21.044 -57.518 1.00 55.94 107 ALA A N 1
ATOM 774 C CA . ALA A 1 107 ? 47.213 19.585 -57.651 1.00 55.94 107 ALA A CA 1
ATOM 775 C C . ALA A 1 107 ? 47.308 18.783 -56.323 1.00 55.94 107 ALA A C 1
ATOM 777 O O . ALA A 1 107 ? 47.849 19.306 -55.353 1.00 55.94 107 ALA A O 1
ATOM 778 N N . PRO A 1 108 ? 46.808 17.517 -56.254 1.00 54.47 108 PRO A N 1
ATOM 779 C CA . PRO A 1 108 ? 46.570 16.596 -57.373 1.00 54.47 108 PRO A CA 1
ATOM 780 C C . PRO A 1 108 ? 45.154 15.985 -57.442 1.00 54.47 108 PRO A C 1
ATOM 782 O O . PRO A 1 108 ? 44.607 15.466 -56.474 1.00 54.47 108 PRO A O 1
ATOM 785 N N . VAL A 1 109 ? 44.607 15.939 -58.656 1.00 59.50 109 VAL A N 1
ATOM 786 C CA . VAL A 1 109 ? 43.326 15.288 -59.005 1.00 59.50 109 VAL A CA 1
ATOM 787 C C . VAL A 1 109 ? 43.379 13.754 -58.816 1.00 59.50 109 VAL A C 1
ATOM 789 O O . VAL A 1 109 ? 42.350 13.093 -58.754 1.00 59.50 109 VAL A O 1
ATOM 792 N N . ALA A 1 110 ? 44.572 13.172 -58.637 1.00 61.38 110 ALA A N 1
ATOM 793 C CA . ALA A 1 110 ? 44.770 11.727 -58.489 1.00 61.38 110 ALA A CA 1
ATOM 794 C C . ALA A 1 110 ? 44.327 11.140 -57.127 1.00 61.38 110 ALA A C 1
ATOM 796 O O . ALA A 1 110 ? 44.205 9.926 -57.011 1.00 61.38 110 ALA A O 1
ATOM 797 N N . ASN A 1 111 ? 44.051 11.967 -56.108 1.00 65.62 111 ASN A N 1
ATOM 798 C CA . ASN A 1 111 ? 43.614 11.495 -54.781 1.00 65.62 111 ASN A CA 1
ATOM 799 C C . ASN A 1 111 ? 42.087 11.369 -54.621 1.00 65.62 111 ASN A C 1
ATOM 801 O O . ASN A 1 111 ? 41.629 10.930 -53.569 1.00 65.62 111 ASN A O 1
ATOM 805 N N . MET A 1 112 ? 41.290 11.742 -55.629 1.00 72.81 112 MET A N 1
ATOM 806 C CA . MET A 1 112 ? 39.823 11.688 -55.525 1.00 72.81 112 MET A CA 1
ATOM 807 C C . MET A 1 112 ? 39.275 10.261 -55.666 1.00 72.81 112 MET A C 1
ATOM 809 O O . MET A 1 112 ? 38.408 9.878 -54.891 1.00 72.81 112 MET A O 1
ATOM 813 N N . ALA A 1 113 ? 39.844 9.440 -56.556 1.00 81.25 113 ALA A N 1
ATOM 814 C CA . ALA A 1 113 ? 39.378 8.064 -56.766 1.00 81.25 113 ALA A CA 1
ATOM 815 C C . ALA A 1 113 ? 39.551 7.180 -55.513 1.00 81.25 113 ALA A C 1
ATOM 817 O O . ALA A 1 113 ? 38.641 6.454 -55.127 1.00 81.25 113 ALA A O 1
ATOM 818 N N . ALA A 1 114 ? 40.684 7.303 -54.814 1.00 85.44 114 ALA A N 1
ATOM 819 C CA . ALA A 1 114 ? 40.914 6.574 -53.564 1.00 85.44 114 ALA A CA 1
ATOM 820 C C . ALA A 1 114 ? 39.998 7.051 -52.418 1.00 85.44 114 ALA A C 1
ATOM 822 O O . ALA A 1 114 ? 39.666 6.274 -51.522 1.00 85.44 114 ALA A O 1
ATOM 823 N N . ALA A 1 115 ? 39.586 8.324 -52.432 1.00 87.00 115 ALA A N 1
ATOM 824 C CA . ALA A 1 115 ? 38.636 8.855 -51.460 1.00 87.00 115 ALA A CA 1
ATOM 825 C C . ALA A 1 115 ? 37.217 8.318 -51.709 1.00 87.00 115 ALA A C 1
ATOM 827 O O . ALA A 1 115 ? 36.562 7.907 -50.753 1.00 87.00 115 ALA A O 1
ATOM 828 N N . GLU A 1 116 ? 36.780 8.242 -52.970 1.00 91.12 116 GLU A N 1
ATOM 829 C CA . GLU A 1 116 ? 35.479 7.672 -53.348 1.00 91.12 116 GLU A CA 1
ATOM 830 C C . GLU A 1 116 ? 35.374 6.188 -52.956 1.00 91.12 116 GLU A C 1
ATOM 832 O O . GLU A 1 116 ? 34.388 5.776 -52.343 1.00 91.12 116 GLU A O 1
ATOM 837 N N . GLU A 1 117 ? 36.417 5.386 -53.199 1.00 93.19 117 GLU A N 1
ATOM 838 C CA . GLU A 1 117 ? 36.441 3.977 -52.773 1.00 93.19 117 GLU A CA 1
ATOM 839 C C . GLU A 1 117 ? 36.373 3.820 -51.243 1.00 93.19 117 GLU A C 1
ATOM 841 O O . GLU A 1 117 ? 35.673 2.941 -50.726 1.00 93.19 117 GLU A O 1
ATOM 846 N N . ALA A 1 118 ? 37.058 4.687 -50.491 1.00 93.44 118 ALA A N 1
ATOM 847 C CA . ALA A 1 118 ? 37.009 4.672 -49.030 1.00 93.44 118 ALA A CA 1
ATOM 848 C C . ALA A 1 118 ? 35.624 5.064 -48.482 1.00 93.44 118 ALA A C 1
ATOM 850 O O . ALA A 1 118 ? 35.207 4.554 -47.436 1.00 93.44 118 ALA A O 1
ATOM 851 N N . GLU A 1 119 ? 34.900 5.953 -49.166 1.00 95.69 119 GLU A N 1
ATOM 852 C CA . GLU A 1 119 ? 33.529 6.319 -48.803 1.00 95.69 119 GLU A CA 1
ATOM 853 C C . GLU A 1 119 ? 32.547 5.169 -49.032 1.00 95.69 119 GLU A C 1
ATOM 855 O O . GLU A 1 119 ? 31.730 4.895 -48.149 1.00 95.69 119 GLU A O 1
ATOM 860 N N . VAL A 1 120 ? 32.677 4.432 -50.139 1.00 96.56 120 VAL A N 1
ATOM 861 C CA . VAL A 1 120 ? 31.842 3.251 -50.418 1.00 96.56 120 VAL A CA 1
ATOM 862 C C . VAL A 1 120 ? 32.021 2.178 -49.341 1.00 96.56 120 VAL A C 1
ATOM 864 O O . VAL A 1 120 ? 31.033 1.687 -48.794 1.00 96.56 120 VAL A O 1
ATOM 867 N N . TRP A 1 121 ? 33.261 1.868 -48.948 1.00 97.25 121 TRP A N 1
ATOM 868 C CA . TRP A 1 121 ? 33.522 0.907 -47.868 1.00 97.25 121 TRP A CA 1
ATOM 869 C C . TRP A 1 121 ? 32.943 1.346 -46.517 1.00 97.25 121 TRP A C 1
ATOM 871 O O . TRP A 1 121 ? 32.417 0.520 -45.769 1.00 97.25 121 TRP A O 1
ATOM 881 N N . ARG A 1 122 ? 33.001 2.645 -46.192 1.00 97.31 122 ARG A N 1
ATOM 882 C CA . ARG A 1 122 ? 32.384 3.185 -44.967 1.00 97.31 122 ARG A CA 1
ATOM 883 C C . ARG A 1 122 ? 30.864 3.087 -45.010 1.00 97.31 122 ARG A C 1
ATOM 885 O O . ARG A 1 122 ? 30.268 2.701 -44.007 1.00 97.31 122 ARG A O 1
ATOM 892 N N . ALA A 1 123 ? 30.248 3.414 -46.145 1.00 96.75 123 ALA A N 1
ATOM 893 C CA . ALA A 1 123 ? 28.805 3.299 -46.324 1.00 96.75 123 ALA A CA 1
ATOM 894 C C . ALA A 1 123 ? 28.347 1.844 -46.148 1.00 96.75 123 ALA A C 1
ATOM 896 O O . ALA A 1 123 ? 27.446 1.577 -45.354 1.00 96.75 123 ALA A O 1
ATOM 897 N N . GLN A 1 124 ? 29.047 0.898 -46.778 1.00 98.31 124 GLN A N 1
ATOM 898 C CA . GLN A 1 124 ? 28.756 -0.529 -46.650 1.00 98.31 124 GLN A CA 1
ATOM 899 C C . GLN A 1 124 ? 28.923 -1.031 -45.206 1.00 98.31 124 GLN A C 1
ATOM 901 O O . GLN A 1 124 ? 28.066 -1.752 -44.697 1.00 98.31 124 GLN A O 1
ATOM 906 N N . ALA A 1 125 ? 29.972 -0.599 -44.499 1.00 98.06 125 ALA A N 1
ATOM 907 C CA . ALA A 1 125 ? 30.170 -0.956 -43.093 1.00 98.06 125 ALA A CA 1
ATOM 908 C C . ALA A 1 125 ? 29.045 -0.423 -42.182 1.00 98.06 125 ALA A C 1
ATOM 910 O O . ALA A 1 125 ? 28.612 -1.118 -41.259 1.00 98.06 125 ALA A O 1
ATOM 911 N N . ILE A 1 126 ? 28.542 0.789 -42.446 1.00 97.81 126 ILE A N 1
ATOM 912 C CA . ILE A 1 126 ? 27.402 1.365 -41.718 1.00 97.81 126 ILE A CA 1
ATOM 913 C C . ILE A 1 126 ? 26.120 0.574 -42.008 1.00 97.81 126 ILE A C 1
ATOM 915 O O . ILE A 1 126 ? 25.352 0.294 -41.085 1.00 97.81 126 ILE A O 1
ATOM 919 N N . GLU A 1 127 ? 25.881 0.188 -43.261 1.00 98.25 127 GLU A N 1
ATOM 920 C CA . GLU A 1 127 ? 24.729 -0.640 -43.634 1.00 98.25 127 GLU A CA 1
ATOM 921 C C . GLU A 1 127 ? 24.766 -2.011 -42.954 1.00 98.25 127 GLU A C 1
ATOM 923 O O . GLU A 1 127 ? 23.763 -2.436 -42.376 1.00 98.25 127 GLU A O 1
ATOM 928 N N . ASP A 1 128 ? 25.924 -2.670 -42.936 1.00 98.44 128 ASP A N 1
ATOM 929 C CA . ASP A 1 128 ? 26.110 -3.947 -42.247 1.00 98.44 128 ASP A CA 1
ATOM 930 C C . ASP A 1 128 ? 25.886 -3.815 -40.730 1.00 98.44 128 ASP A C 1
ATOM 932 O O . ASP A 1 128 ? 25.219 -4.661 -40.120 1.00 98.44 128 ASP A O 1
ATOM 936 N N . GLN A 1 129 ? 26.370 -2.731 -40.111 1.00 98.19 129 GLN A N 1
ATOM 937 C CA . GLN A 1 129 ? 26.121 -2.442 -38.695 1.00 98.19 129 GLN A CA 1
ATOM 938 C C . GLN A 1 129 ? 24.628 -2.212 -38.419 1.00 98.19 129 GLN A C 1
ATOM 940 O O . GLN A 1 129 ? 24.086 -2.743 -37.445 1.00 98.19 129 GLN A O 1
ATOM 945 N N . ASN A 1 130 ? 23.940 -1.467 -39.284 1.00 97.75 130 ASN A N 1
ATOM 946 C CA . ASN A 1 130 ? 22.505 -1.226 -39.163 1.00 97.75 130 ASN A CA 1
ATOM 947 C C . ASN A 1 130 ? 21.694 -2.510 -39.353 1.00 97.75 130 ASN A C 1
ATOM 949 O O . ASN A 1 130 ? 20.745 -2.741 -38.600 1.00 97.75 130 ASN A O 1
ATOM 953 N N . ARG A 1 131 ? 22.089 -3.380 -40.291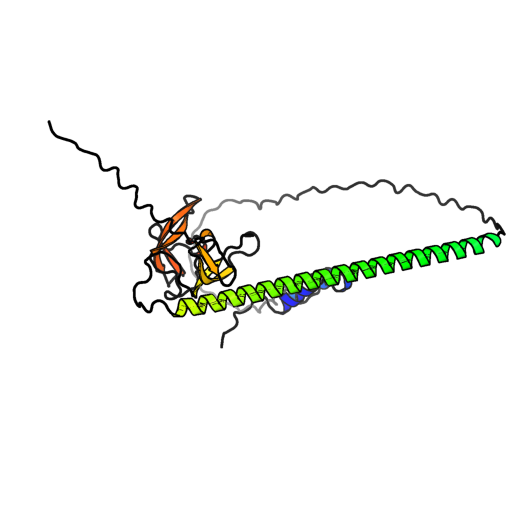 1.00 98.69 131 ARG A N 1
ATOM 954 C CA . ARG A 1 131 ? 21.475 -4.702 -40.476 1.00 98.69 131 ARG A CA 1
ATOM 955 C C . ARG A 1 131 ? 21.596 -5.536 -39.203 1.00 98.69 131 ARG A C 1
ATOM 957 O O . ARG A 1 131 ? 20.593 -6.065 -38.727 1.00 98.69 131 ARG A O 1
ATOM 964 N N . LYS A 1 132 ? 22.782 -5.575 -38.589 1.00 98.50 132 LYS A N 1
ATOM 965 C CA . LYS A 1 132 ? 23.010 -6.297 -37.328 1.00 98.50 132 LYS A CA 1
ATOM 966 C C . LYS A 1 132 ? 22.152 -5.754 -36.178 1.00 98.50 132 LYS A C 1
ATOM 968 O O . LYS A 1 132 ? 21.529 -6.529 -35.457 1.00 98.50 132 LYS A O 1
ATOM 973 N N . LEU A 1 133 ? 22.056 -4.431 -36.038 1.00 97.81 133 LEU A N 1
ATOM 974 C CA . LEU A 1 133 ? 21.202 -3.796 -35.024 1.00 97.81 133 LEU A CA 1
ATOM 975 C C . LEU A 1 133 ? 19.708 -4.081 -35.247 1.00 97.81 133 LEU A C 1
ATOM 977 O O . LEU A 1 133 ? 18.954 -4.256 -34.287 1.00 97.81 133 LEU A O 1
ATOM 981 N N . GLN A 1 134 ? 19.255 -4.137 -36.502 1.00 98.44 134 GLN A N 1
ATOM 982 C CA . GLN A 1 134 ? 17.878 -4.518 -36.827 1.00 98.44 134 GLN A CA 1
ATOM 983 C C . GLN A 1 134 ? 17.590 -5.978 -36.458 1.00 98.44 134 GLN A C 1
ATOM 985 O O . GLN A 1 134 ? 16.518 -6.281 -35.927 1.00 98.44 134 GLN A O 1
ATOM 990 N N . GLU A 1 135 ? 18.542 -6.881 -36.694 1.00 98.62 135 GLU A N 1
ATOM 991 C CA . GLU A 1 135 ? 18.428 -8.285 -36.295 1.00 98.62 135 GLU A CA 1
ATOM 992 C C . GLU A 1 135 ? 18.347 -8.448 -34.776 1.00 98.62 135 GLU A C 1
ATOM 994 O O . GLU A 1 135 ? 17.458 -9.157 -34.297 1.00 98.62 135 GLU A O 1
ATOM 999 N N . GLU A 1 136 ? 19.200 -7.741 -34.032 1.00 98.38 136 GLU A N 1
ATOM 1000 C CA . GLU A 1 136 ? 19.208 -7.736 -32.566 1.00 98.38 136 GLU A CA 1
ATOM 1001 C C . GLU A 1 136 ? 17.880 -7.217 -31.997 1.00 98.38 136 GLU A C 1
ATOM 1003 O O . GLU A 1 136 ? 17.261 -7.869 -31.155 1.00 98.38 136 GLU A O 1
ATOM 1008 N N . ARG A 1 137 ? 17.357 -6.101 -32.525 1.00 98.19 137 ARG A N 1
ATOM 1009 C CA . ARG A 1 137 ? 16.032 -5.586 -32.132 1.00 98.19 137 ARG A CA 1
ATOM 1010 C C . ARG A 1 137 ? 14.917 -6.599 -32.377 1.00 98.19 137 ARG A C 1
ATOM 1012 O O . ARG A 1 137 ? 14.051 -6.777 -31.525 1.00 98.19 137 ARG A O 1
ATOM 1019 N N . ARG A 1 138 ? 14.943 -7.285 -33.522 1.00 98.75 138 ARG A N 1
ATOM 1020 C CA . ARG A 1 138 ? 13.967 -8.331 -33.859 1.00 98.75 138 ARG A CA 1
ATOM 1021 C C . ARG A 1 138 ? 14.100 -9.561 -32.954 1.00 98.75 138 ARG A C 1
ATOM 1023 O O . ARG A 1 138 ? 13.119 -10.279 -32.760 1.00 98.75 138 ARG A O 1
ATOM 1030 N N . GLN A 1 139 ? 15.291 -9.852 -32.437 1.00 98.62 139 GLN A N 1
ATOM 1031 C CA . GLN A 1 139 ? 15.501 -10.924 -31.464 1.00 98.62 139 GLN A CA 1
ATOM 1032 C C . GLN A 1 139 ? 14.942 -10.539 -30.092 1.00 98.62 139 GLN A C 1
ATOM 1034 O O . GLN A 1 139 ? 14.113 -11.276 -29.565 1.00 98.62 139 GLN A O 1
ATOM 1039 N N . LEU A 1 140 ? 15.289 -9.353 -29.586 1.00 98.06 140 LEU A N 1
ATOM 1040 C CA . LEU A 1 140 ? 14.757 -8.826 -28.324 1.00 98.06 140 LEU A CA 1
ATOM 1041 C C . LEU A 1 140 ? 13.227 -8.725 -28.337 1.00 98.06 140 LEU A C 1
ATOM 1043 O O . LEU A 1 140 ? 12.568 -9.043 -27.352 1.00 98.06 140 LEU A O 1
ATOM 1047 N N . GLN A 1 141 ? 12.635 -8.331 -29.467 1.00 98.31 141 GLN A N 1
ATOM 1048 C CA . GLN A 1 141 ? 11.180 -8.255 -29.593 1.00 98.31 141 GLN A CA 1
ATOM 1049 C C . GLN A 1 141 ? 10.512 -9.637 -29.503 1.00 98.31 141 GLN A C 1
ATOM 1051 O O . GLN A 1 141 ? 9.457 -9.759 -28.883 1.00 98.31 141 GLN A O 1
ATOM 1056 N N . ARG A 1 142 ? 11.138 -10.679 -30.070 1.00 98.62 142 ARG A N 1
ATOM 1057 C CA . ARG A 1 142 ? 10.664 -12.067 -29.943 1.00 98.62 142 ARG A CA 1
ATOM 1058 C C . ARG A 1 142 ? 10.794 -12.584 -28.511 1.00 98.62 142 ARG A C 1
ATOM 1060 O O . ARG A 1 142 ? 9.892 -13.267 -28.042 1.00 98.62 142 ARG A O 1
ATOM 1067 N N . GLU A 1 143 ? 11.878 -12.248 -27.819 1.00 98.31 143 GLU A N 1
ATOM 1068 C CA . GLU A 1 143 ? 12.090 -12.624 -26.416 1.00 98.31 143 GLU A CA 1
ATOM 1069 C C . GLU A 1 143 ? 11.055 -11.971 -25.491 1.00 98.31 143 GLU A C 1
ATOM 1071 O O . GLU A 1 143 ? 10.395 -12.661 -24.717 1.00 98.31 143 GLU A O 1
ATOM 1076 N N . LEU A 1 144 ? 10.812 -10.666 -25.652 1.00 98.00 144 LEU A N 1
ATOM 1077 C CA . LEU A 1 144 ? 9.790 -9.947 -24.889 1.00 98.00 144 LEU A CA 1
ATOM 1078 C C . LEU A 1 144 ? 8.382 -10.522 -25.126 1.00 98.00 144 LEU A C 1
ATOM 1080 O O . LEU A 1 144 ? 7.567 -10.607 -24.208 1.00 98.00 144 LEU A O 1
ATOM 1084 N N . GLU A 1 145 ? 8.078 -10.930 -26.360 1.00 98.38 145 GLU A N 1
ATOM 1085 C CA . GLU A 1 145 ? 6.809 -11.581 -26.688 1.00 98.38 145 GLU A CA 1
ATOM 1086 C C . GLU A 1 145 ? 6.693 -12.975 -26.052 1.00 98.38 145 GLU A C 1
ATOM 1088 O O . GLU A 1 145 ? 5.633 -13.325 -25.527 1.00 98.38 145 GLU A O 1
ATOM 1093 N N . GLN A 1 146 ? 7.782 -13.749 -26.023 1.00 98.44 146 GLN A N 1
ATOM 1094 C CA . GLN A 1 146 ? 7.830 -15.026 -25.309 1.00 98.44 146 GLN A CA 1
ATOM 1095 C C . GLN A 1 146 ? 7.609 -14.841 -23.805 1.00 98.44 146 GLN A C 1
ATOM 1097 O O . GLN A 1 146 ? 6.784 -15.551 -23.230 1.00 98.44 146 GLN A O 1
ATOM 1102 N N . GLU A 1 147 ? 8.272 -13.869 -23.177 1.00 97.19 147 GLU A N 1
ATOM 1103 C CA . GLU A 1 147 ? 8.105 -13.566 -21.752 1.00 97.19 147 GLU A CA 1
ATOM 1104 C C . GLU A 1 147 ? 6.666 -13.130 -21.440 1.00 97.19 147 GLU A C 1
ATOM 1106 O O . GLU A 1 147 ? 6.038 -13.633 -20.505 1.00 97.19 147 GLU A O 1
ATOM 1111 N N . LYS A 1 148 ? 6.086 -12.261 -22.278 1.00 94.38 148 LYS A N 1
ATOM 1112 C CA . LYS A 1 148 ? 4.688 -11.833 -22.144 1.00 94.38 148 LYS A CA 1
ATOM 1113 C C . LYS A 1 148 ? 3.723 -13.016 -22.236 1.00 94.38 148 LYS A C 1
ATOM 1115 O O . LYS A 1 148 ? 2.790 -13.106 -21.435 1.00 94.38 148 LYS A O 1
ATOM 1120 N N . ASN A 1 149 ? 3.952 -13.933 -23.176 1.00 98.19 149 ASN A N 1
ATOM 1121 C CA . ASN A 1 149 ? 3.141 -15.139 -23.331 1.00 98.19 149 ASN A CA 1
ATOM 1122 C C . ASN A 1 149 ? 3.295 -16.087 -22.131 1.00 98.19 149 ASN A C 1
ATOM 1124 O O . ASN A 1 149 ? 2.290 -16.613 -21.649 1.00 98.19 149 ASN A O 1
ATOM 1128 N N . GLN A 1 150 ? 4.510 -16.259 -21.597 1.00 97.75 150 GLN A N 1
ATOM 1129 C CA . GLN A 1 150 ? 4.746 -17.035 -20.373 1.00 97.75 150 GLN A CA 1
ATOM 1130 C C . GLN A 1 150 ? 4.016 -16.427 -19.171 1.00 97.75 150 GLN A C 1
ATOM 1132 O O . GLN A 1 150 ? 3.311 -17.135 -18.451 1.00 97.75 150 GLN A O 1
ATOM 1137 N N . HIS A 1 151 ? 4.112 -15.109 -18.979 1.00 94.31 151 HIS A N 1
ATOM 1138 C CA . HIS A 1 151 ? 3.428 -14.427 -17.885 1.00 94.31 151 HIS A CA 1
ATOM 1139 C C . HIS A 1 151 ? 1.904 -14.555 -18.005 1.00 94.31 151 HIS A C 1
ATOM 1141 O O . HIS A 1 151 ? 1.216 -14.841 -17.023 1.00 94.31 151 HIS A O 1
ATOM 1147 N N . GLN A 1 152 ? 1.366 -14.412 -19.220 1.00 97.25 152 GLN A N 1
ATOM 1148 C CA . GLN A 1 152 ? -0.059 -14.602 -19.472 1.00 97.25 152 GLN A CA 1
ATOM 1149 C C . GLN A 1 152 ? -0.506 -16.048 -19.196 1.00 97.25 152 GLN A C 1
ATOM 1151 O O . GLN A 1 152 ? -1.598 -16.256 -18.663 1.00 97.25 152 GLN A O 1
ATOM 1156 N N . ALA A 1 153 ? 0.316 -17.047 -19.529 1.00 97.44 153 ALA A N 1
ATOM 1157 C CA . ALA A 1 153 ? 0.031 -18.449 -19.234 1.00 97.44 153 ALA A CA 1
ATOM 1158 C C . ALA A 1 153 ? 0.005 -18.722 -17.721 1.00 97.44 153 ALA A C 1
ATOM 1160 O O . ALA A 1 153 ? -0.946 -19.333 -17.234 1.00 97.44 153 ALA A O 1
ATOM 1161 N N . LEU A 1 154 ? 0.975 -18.196 -16.967 1.00 95.38 154 LEU A N 1
ATOM 1162 C CA . LEU A 1 154 ? 1.010 -18.309 -15.505 1.00 95.38 154 LEU A CA 1
ATOM 1163 C C . LEU A 1 154 ? -0.199 -17.640 -14.845 1.00 95.38 154 LEU A C 1
ATOM 1165 O O . LEU A 1 154 ? -0.794 -18.206 -13.930 1.00 95.38 154 LEU A O 1
ATOM 1169 N N . GLN A 1 155 ? -0.615 -16.464 -15.324 1.00 93.25 155 GLN A N 1
ATOM 1170 C CA . GLN A 1 155 ? -1.828 -15.817 -14.819 1.00 93.25 155 GLN A CA 1
ATOM 1171 C C . GLN A 1 155 ? -3.077 -16.675 -15.063 1.00 93.25 155 GLN A C 1
ATOM 1173 O O . GLN A 1 155 ? -3.875 -16.852 -14.145 1.00 93.25 155 GLN A O 1
ATOM 1178 N N . LYS A 1 156 ? -3.223 -17.257 -16.264 1.00 95.44 156 LYS A N 1
ATOM 1179 C CA . LYS A 1 156 ? -4.325 -18.185 -16.578 1.00 95.44 156 LYS A CA 1
ATOM 1180 C C . LYS A 1 156 ? -4.288 -19.448 -15.714 1.00 95.44 156 LYS A C 1
ATOM 1182 O O . LYS A 1 156 ? -5.340 -19.978 -15.368 1.00 95.44 156 LYS A O 1
ATOM 1187 N N . GLN A 1 157 ? -3.099 -19.935 -15.364 1.00 95.88 157 GLN A N 1
ATOM 1188 C CA . GLN A 1 157 ? -2.958 -21.075 -14.463 1.00 95.88 157 GLN A CA 1
ATOM 1189 C C . GLN A 1 157 ? -3.414 -20.719 -13.042 1.00 95.88 157 GLN A C 1
ATOM 1191 O O . GLN A 1 157 ? -4.252 -21.429 -12.491 1.00 95.88 157 GLN A O 1
ATOM 1196 N N . ARG A 1 158 ? -2.961 -19.585 -12.486 1.00 90.56 158 ARG A N 1
ATOM 1197 C CA . ARG A 1 158 ? -3.374 -19.130 -11.143 1.00 90.56 158 ARG A CA 1
ATOM 1198 C C . ARG A 1 158 ? -4.886 -18.929 -11.037 1.00 90.56 158 ARG A C 1
ATOM 1200 O O . ARG A 1 158 ? -5.479 -19.293 -10.027 1.00 90.56 158 ARG A O 1
ATOM 1207 N N . THR A 1 159 ? -5.530 -18.376 -12.068 1.00 86.56 159 THR A N 1
ATOM 1208 C CA . THR A 1 159 ? -6.993 -18.206 -12.058 1.00 86.56 159 THR A CA 1
ATOM 1209 C C . THR A 1 159 ? -7.734 -19.538 -12.152 1.00 86.56 159 THR A C 1
ATOM 1211 O O . THR A 1 159 ? -8.747 -19.710 -11.476 1.00 86.56 159 THR A O 1
ATOM 1214 N N . LYS A 1 160 ? -7.220 -20.505 -12.926 1.00 93.19 160 LYS A N 1
ATOM 1215 C CA . LYS A 1 160 ? -7.782 -21.861 -12.993 1.00 93.19 160 LYS A CA 1
ATOM 1216 C C . LYS A 1 160 ? -7.675 -22.594 -11.649 1.00 93.19 160 LYS A C 1
ATOM 1218 O O . LYS A 1 160 ? -8.659 -23.185 -11.212 1.00 93.19 160 LYS A O 1
ATOM 1223 N N . GLU A 1 161 ? -6.524 -22.514 -10.982 1.00 90.69 161 GLU A N 1
ATOM 1224 C CA . GLU A 1 161 ? -6.308 -23.090 -9.643 1.00 90.69 161 GLU A CA 1
ATOM 1225 C C . GLU A 1 161 ? -7.239 -22.457 -8.597 1.00 90.69 161 GLU A C 1
ATOM 1227 O O . GLU A 1 161 ? -7.818 -23.157 -7.762 1.00 90.69 161 GLU A O 1
ATOM 1232 N N . HIS A 1 162 ? -7.459 -21.142 -8.684 1.00 83.88 162 HIS A N 1
ATOM 1233 C CA . HIS A 1 162 ? -8.403 -20.450 -7.813 1.00 83.88 162 HIS A CA 1
ATOM 1234 C C . HIS A 1 162 ? -9.852 -20.917 -8.034 1.00 83.88 162 HIS A C 1
ATOM 1236 O O . HIS A 1 162 ? -10.534 -21.250 -7.067 1.00 83.88 162 HIS A O 1
ATOM 1242 N N . MET A 1 163 ? -10.306 -21.030 -9.292 1.00 86.38 163 MET A N 1
ATOM 1243 C CA . MET A 1 163 ? -11.647 -21.553 -9.602 1.00 86.38 163 MET A CA 1
ATOM 1244 C C . MET A 1 163 ? -11.850 -22.987 -9.095 1.00 86.38 163 MET A C 1
ATOM 1246 O O . MET A 1 163 ? -12.914 -23.294 -8.559 1.00 86.38 163 MET A O 1
ATOM 1250 N N . GLN A 1 164 ? -10.840 -23.851 -9.226 1.00 87.19 164 GLN A N 1
ATOM 1251 C CA . GLN A 1 164 ? -10.920 -25.234 -8.750 1.00 87.19 164 GLN A CA 1
ATOM 1252 C C . GLN A 1 164 ? -11.004 -25.307 -7.215 1.00 87.19 164 GLN A C 1
ATOM 1254 O O . GLN A 1 164 ? -11.834 -26.036 -6.676 1.00 87.19 164 GLN A O 1
ATOM 1259 N N . THR A 1 165 ? -10.230 -24.479 -6.507 1.00 78.00 165 THR A N 1
ATOM 1260 C CA . THR A 1 165 ? -10.243 -24.416 -5.034 1.00 78.00 165 THR A CA 1
ATOM 1261 C C . THR A 1 165 ? -11.594 -23.935 -4.483 1.00 78.00 165 THR A C 1
ATOM 1263 O O . THR A 1 165 ? -12.078 -24.441 -3.468 1.00 78.00 165 THR A O 1
ATOM 1266 N N . SER A 1 166 ? -12.240 -22.968 -5.144 1.00 76.38 166 SER A N 1
ATOM 1267 C CA . SER A 1 166 ? -13.566 -22.481 -4.736 1.00 76.38 166 SER A CA 1
ATOM 1268 C C . SER A 1 166 ? -14.671 -23.529 -4.911 1.00 76.38 166 SER A C 1
ATOM 1270 O O . SER A 1 166 ? -15.619 -23.540 -4.122 1.00 76.38 166 SER A O 1
ATOM 1272 N N . GLN A 1 167 ? -14.551 -24.420 -5.903 1.00 75.44 167 GLN A N 1
ATOM 1273 C CA . GLN A 1 167 ? -15.518 -25.495 -6.145 1.00 75.44 167 GLN A CA 1
ATOM 1274 C C . GLN A 1 167 ? -15.441 -26.600 -5.075 1.00 75.44 167 GLN A C 1
ATOM 1276 O O . GLN A 1 167 ? -16.468 -27.157 -4.703 1.00 75.44 167 GLN A O 1
ATOM 1281 N N . GLU A 1 168 ? -14.258 -26.881 -4.523 1.00 69.50 168 GLU A N 1
ATOM 1282 C CA . GLU A 1 168 ? -14.100 -27.871 -3.443 1.00 69.50 168 GLU A CA 1
ATOM 1283 C C . GLU A 1 168 ? -14.539 -27.325 -2.072 1.00 69.50 168 GLU A C 1
ATOM 1285 O O . GLU A 1 168 ? -15.084 -28.060 -1.243 1.00 69.50 168 GLU A O 1
ATOM 1290 N N . ARG A 1 169 ? -14.381 -26.013 -1.838 1.00 58.69 169 ARG A N 1
ATOM 1291 C CA . ARG A 1 169 ? -14.812 -25.362 -0.587 1.00 58.69 169 ARG A CA 1
ATOM 1292 C C . ARG A 1 169 ? -16.324 -25.174 -0.460 1.00 58.69 169 ARG A C 1
ATOM 1294 O O . ARG A 1 169 ? -16.801 -24.999 0.655 1.00 58.69 169 ARG A O 1
ATOM 1301 N N . SER A 1 170 ? -17.086 -25.238 -1.551 1.00 55.41 170 SER A N 1
ATOM 1302 C CA . SER A 1 170 ? -18.551 -25.078 -1.508 1.00 55.41 170 SER A CA 1
ATOM 1303 C C . SER A 1 170 ? -19.296 -26.323 -0.994 1.00 55.41 170 SER A C 1
ATOM 1305 O O . SER A 1 170 ? -20.504 -26.265 -0.787 1.00 55.41 170 SER A O 1
ATOM 1307 N N . SER A 1 171 ? -18.589 -27.426 -0.731 1.00 55.00 171 SER A N 1
ATOM 1308 C CA . SER A 1 171 ? -19.153 -28.682 -0.206 1.00 55.00 171 SER A CA 1
ATOM 1309 C C . SER A 1 171 ? -18.952 -28.905 1.299 1.00 55.00 171 SER A C 1
ATOM 1311 O O . SER A 1 171 ? -19.404 -29.923 1.822 1.00 55.00 171 SER A O 1
ATOM 1313 N N . ALA A 1 172 ? -18.304 -27.983 2.018 1.00 49.06 172 ALA A N 1
ATOM 1314 C CA . ALA A 1 172 ? -18.078 -28.114 3.454 1.00 49.06 172 ALA A CA 1
ATOM 1315 C C . ALA A 1 172 ? -18.661 -26.925 4.234 1.00 49.06 172 ALA A C 1
ATOM 1317 O O . ALA A 1 172 ? -18.188 -25.795 4.130 1.00 49.06 172 ALA A O 1
ATOM 1318 N N . SER A 1 173 ? -19.615 -27.246 5.112 1.00 40.94 173 SER A N 1
ATOM 1319 C CA . SER A 1 173 ? -20.054 -26.494 6.301 1.00 40.94 173 SER A CA 1
ATOM 1320 C C . SER A 1 173 ? -20.952 -25.259 6.126 1.00 40.94 173 SER A C 1
ATOM 1322 O O . SER A 1 173 ? -20.540 -24.122 6.342 1.00 40.94 173 SER A O 1
ATOM 1324 N N . ASP A 1 174 ? -22.249 -25.531 5.956 1.00 40.12 174 ASP A N 1
ATOM 1325 C CA . ASP A 1 174 ? -23.314 -24.798 6.650 1.00 40.12 174 ASP A CA 1
ATOM 1326 C C . ASP A 1 174 ? -23.239 -25.105 8.160 1.00 40.12 174 ASP A C 1
ATOM 1328 O O . ASP A 1 174 ? -23.810 -26.082 8.647 1.00 40.12 174 ASP A O 1
ATOM 1332 N N . ILE A 1 175 ? -22.513 -24.283 8.923 1.00 45.97 175 ILE A N 1
ATOM 1333 C CA . ILE A 1 175 ? -22.738 -24.149 10.371 1.00 45.97 175 ILE A CA 1
ATOM 1334 C C . ILE A 1 175 ? -22.906 -22.654 10.674 1.00 45.97 175 ILE A C 1
ATOM 1336 O O . ILE A 1 175 ? -21.917 -21.922 10.757 1.00 45.97 175 ILE A O 1
ATOM 1340 N N . PRO A 1 176 ? -24.145 -22.165 10.836 1.00 44.69 176 PRO A N 1
ATOM 1341 C CA . PRO A 1 176 ? -24.391 -20.805 11.280 1.00 44.69 176 PRO A CA 1
ATOM 1342 C C . PRO A 1 176 ? -24.119 -20.699 12.787 1.00 44.69 176 PRO A C 1
ATOM 1344 O O . PRO A 1 176 ? -24.703 -21.429 13.583 1.00 44.69 176 PRO A O 1
ATOM 1347 N N . GLY A 1 177 ? -23.287 -19.739 13.202 1.00 42.03 177 GLY A N 1
ATOM 1348 C CA . GLY A 1 177 ? -23.483 -19.111 14.515 1.00 42.03 177 GLY A CA 1
ATOM 1349 C C . GLY A 1 177 ? -22.308 -19.029 15.483 1.00 42.03 177 GLY A C 1
ATOM 1350 O O . GLY A 1 177 ? -22.500 -18.495 16.572 1.00 42.03 177 GLY A O 1
ATOM 1351 N N . GLN A 1 178 ? -21.097 -19.459 15.129 1.00 43.12 178 GLN A N 1
ATOM 1352 C CA . GLN A 1 178 ? -19.946 -19.240 16.008 1.00 43.12 178 GLN A CA 1
ATOM 1353 C C . GLN A 1 178 ? -18.783 -18.664 15.214 1.00 43.12 178 GLN A C 1
ATOM 1355 O O . GLN A 1 178 ? -17.971 -19.387 14.645 1.00 43.12 178 GLN A O 1
ATOM 1360 N N . ALA A 1 179 ? -18.738 -17.327 15.150 1.00 47.03 179 ALA A N 1
ATOM 1361 C CA . ALA A 1 179 ? -17.571 -16.617 14.651 1.00 47.03 179 ALA A CA 1
ATOM 1362 C C . ALA A 1 179 ? -16.350 -17.177 15.396 1.00 47.03 179 ALA A C 1
ATOM 1364 O O . ALA A 1 179 ? -16.364 -17.162 16.635 1.00 47.03 179 ALA A O 1
ATOM 1365 N N . PRO A 1 180 ? -15.340 -17.719 14.690 1.00 52.09 180 PRO A N 1
ATOM 1366 C CA . PRO A 1 180 ? -14.145 -18.222 15.342 1.00 52.09 180 PRO A CA 1
ATOM 1367 C C . PRO A 1 180 ? -13.628 -17.093 16.226 1.00 52.09 180 PRO A C 1
ATOM 1369 O O . PRO A 1 180 ? -13.391 -15.982 15.757 1.00 52.09 180 PRO A O 1
ATOM 1372 N N . ALA A 1 181 ? -13.532 -17.351 17.530 1.00 50.44 181 ALA A N 1
ATOM 1373 C CA . ALA A 1 181 ? -13.268 -16.353 18.569 1.00 50.44 181 ALA A CA 1
ATOM 1374 C C . ALA A 1 181 ? -11.867 -15.698 18.473 1.00 50.44 181 ALA A C 1
ATOM 1376 O O . ALA A 1 181 ? -11.376 -15.085 19.422 1.00 50.44 181 ALA A O 1
ATOM 1377 N N . GLY A 1 182 ? -11.198 -15.818 17.330 1.00 54.78 182 GLY A N 1
ATOM 1378 C CA . GLY A 1 182 ? -9.914 -15.224 17.035 1.00 54.78 182 GLY A CA 1
ATOM 1379 C C . GLY A 1 182 ? -10.079 -13.961 16.206 1.00 54.78 182 GLY A C 1
ATOM 1380 O O . GLY A 1 182 ? -10.177 -14.058 14.996 1.00 54.78 182 GLY A O 1
ATOM 1381 N N . ARG A 1 183 ? -10.067 -12.797 16.873 1.00 70.44 183 ARG A N 1
ATOM 1382 C CA . ARG A 1 183 ? -9.117 -11.667 16.687 1.00 70.44 183 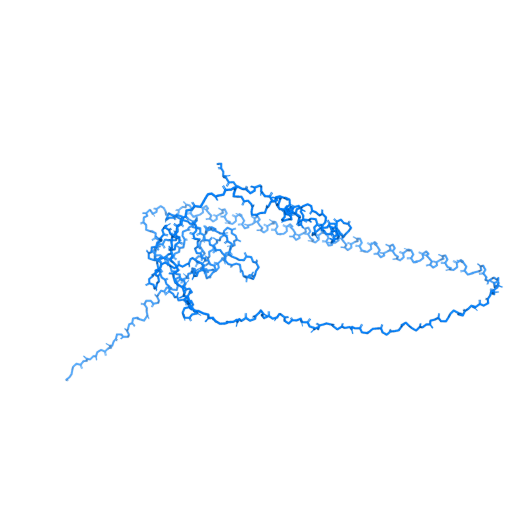ARG A CA 1
ATOM 1383 C C . ARG A 1 183 ? -8.800 -11.158 15.260 1.00 70.44 183 ARG A C 1
ATOM 1385 O O . ARG A 1 183 ? -7.893 -10.339 15.125 1.00 70.44 183 ARG A O 1
ATOM 1392 N N . ILE A 1 184 ? -9.489 -11.623 14.226 1.00 89.69 184 ILE A N 1
ATOM 1393 C CA . ILE A 1 184 ? -9.222 -11.355 12.811 1.00 89.69 184 ILE A CA 1
ATOM 1394 C C . ILE A 1 184 ? -10.246 -10.335 12.307 1.00 89.69 184 ILE A C 1
ATOM 1396 O O . ILE A 1 184 ? -11.407 -10.353 12.722 1.00 89.69 184 ILE A O 1
ATOM 1400 N N . LEU A 1 185 ? -9.818 -9.413 11.442 1.00 94.75 185 LEU A N 1
ATOM 1401 C CA . LEU A 1 185 ? -10.737 -8.459 10.817 1.00 94.75 185 LEU A CA 1
ATOM 1402 C C . LEU A 1 185 ? -11.652 -9.179 9.811 1.00 94.75 185 LEU A C 1
ATOM 1404 O O . LEU A 1 185 ? -11.147 -9.947 8.991 1.00 94.75 185 LEU A O 1
ATOM 1408 N N . PRO A 1 186 ? -12.975 -8.932 9.833 1.00 94.62 186 PRO A N 1
ATOM 1409 C CA . PRO A 1 186 ? -13.887 -9.550 8.881 1.00 94.62 186 PRO A CA 1
ATOM 1410 C C . PRO A 1 186 ? -13.635 -9.038 7.456 1.00 94.62 186 PRO A C 1
ATOM 1412 O O . PRO A 1 186 ? -13.239 -7.888 7.253 1.00 94.62 186 PRO A O 1
ATOM 1415 N N . VAL A 1 187 ? -13.912 -9.883 6.462 1.00 95.38 187 VAL A N 1
ATOM 1416 C CA . VAL A 1 187 ? -13.907 -9.483 5.047 1.00 95.38 187 VAL A CA 1
ATOM 1417 C C . VAL A 1 187 ? -14.915 -8.349 4.831 1.00 95.38 187 VAL A C 1
ATOM 1419 O O . VAL A 1 187 ? -15.996 -8.342 5.418 1.00 95.38 187 VAL A O 1
ATOM 1422 N N . GLY A 1 188 ? -14.540 -7.360 4.024 1.00 95.75 188 GLY A N 1
ATOM 1423 C CA . GLY A 1 188 ? -15.283 -6.119 3.814 1.00 95.75 188 GLY A CA 1
ATOM 1424 C C . GLY A 1 188 ? -14.990 -5.026 4.847 1.00 95.75 188 GLY A C 1
ATOM 1425 O O . GLY A 1 188 ? -15.444 -3.895 4.673 1.00 95.75 188 GLY A O 1
ATOM 1426 N N . CYS A 1 189 ? -14.219 -5.310 5.905 1.00 96.50 189 CYS A N 1
ATOM 1427 C CA . CYS A 1 189 ? -13.854 -4.299 6.896 1.00 96.50 189 CYS A CA 1
ATOM 1428 C C . CYS A 1 189 ? -12.956 -3.223 6.272 1.00 96.50 189 CYS A C 1
ATOM 1430 O O . CYS A 1 189 ? -11.966 -3.522 5.596 1.00 96.50 189 CYS A O 1
ATOM 1432 N N . ARG A 1 190 ? -13.295 -1.953 6.512 1.00 97.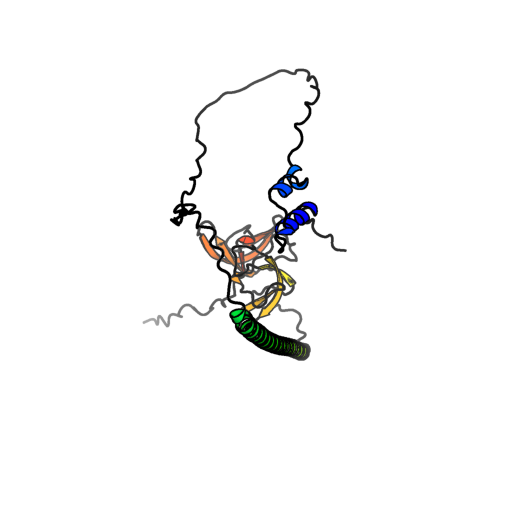50 190 ARG A N 1
ATOM 1433 C CA . ARG A 1 190 ? -12.537 -0.813 5.996 1.00 97.50 190 ARG A CA 1
ATOM 1434 C C . ARG A 1 190 ? -11.334 -0.542 6.889 1.00 97.50 190 ARG A C 1
ATOM 1436 O O . ARG A 1 190 ? -11.417 -0.541 8.119 1.00 97.50 190 ARG A O 1
ATOM 1443 N N . CYS A 1 191 ? -10.196 -0.295 6.264 1.00 97.81 191 CYS A N 1
ATOM 1444 C CA . CYS A 1 191 ? -8.953 -0.007 6.955 1.00 97.81 191 CYS A CA 1
ATOM 1445 C C . CYS A 1 191 ? -8.117 1.011 6.173 1.00 97.81 191 CYS A C 1
ATOM 1447 O O . CYS A 1 191 ? -8.471 1.459 5.082 1.00 97.81 191 CYS A O 1
ATOM 1449 N N . LYS A 1 192 ? -7.007 1.420 6.773 1.00 97.56 192 LYS A N 1
ATOM 1450 C CA . LYS A 1 192 ? -5.935 2.148 6.118 1.00 97.56 192 LYS A CA 1
ATOM 1451 C C . LYS A 1 192 ? -4.701 1.257 6.066 1.00 97.56 192 LYS A C 1
ATOM 1453 O O . LYS A 1 192 ? -4.371 0.599 7.051 1.00 97.56 192 LYS A O 1
ATOM 1458 N N . TYR A 1 193 ? -3.996 1.285 4.951 1.00 97.56 193 TYR A N 1
ATOM 1459 C CA . TYR A 1 193 ? -2.776 0.540 4.714 1.00 97.56 193 TYR A CA 1
ATOM 1460 C C . TYR A 1 193 ? -1.564 1.476 4.628 1.00 97.56 193 TYR A C 1
ATOM 1462 O O . TYR A 1 193 ? -1.600 2.478 3.916 1.00 97.56 193 TYR A O 1
ATOM 1470 N N . GLU A 1 194 ? -0.484 1.138 5.331 1.00 96.25 194 GLU A N 1
ATOM 1471 C CA . GLU A 1 194 ? 0.801 1.841 5.288 1.00 96.25 194 GLU A CA 1
ATOM 1472 C C . GLU A 1 194 ? 1.762 1.150 4.296 1.00 96.25 194 GLU A C 1
ATOM 1474 O O . GLU A 1 194 ? 2.267 0.058 4.590 1.00 96.25 194 GLU A O 1
ATOM 1479 N N . PRO A 1 195 ? 2.051 1.732 3.115 1.00 94.94 195 PRO A N 1
ATOM 1480 C CA . PRO A 1 195 ? 2.996 1.147 2.165 1.00 94.94 195 PRO A CA 1
ATOM 1481 C C . PRO A 1 195 ? 4.408 1.030 2.752 1.00 94.94 195 PRO A C 1
ATOM 1483 O O . PRO A 1 195 ? 4.826 1.861 3.551 1.00 94.94 195 PRO A O 1
ATOM 1486 N N . SER A 1 196 ? 5.193 0.035 2.305 1.00 88.44 196 SER A N 1
ATOM 1487 C CA . SER A 1 196 ? 6.595 -0.138 2.747 1.00 88.44 196 SER A CA 1
ATOM 1488 C C . SER A 1 196 ? 7.446 1.120 2.555 1.00 88.44 196 SER A C 1
ATOM 1490 O O . SER A 1 196 ? 8.373 1.360 3.320 1.00 88.44 196 SER A O 1
ATOM 1492 N N . SER A 1 197 ? 7.149 1.883 1.505 1.00 83.12 197 SER A N 1
ATOM 1493 C CA . SER A 1 197 ? 7.846 3.106 1.116 1.00 83.12 197 SER A CA 1
ATOM 1494 C C . SER A 1 197 ? 7.136 4.311 1.743 1.00 83.12 197 SER A C 1
ATOM 1496 O O . SER A 1 197 ? 6.590 5.168 1.049 1.00 83.12 197 SER A O 1
ATOM 1498 N N . SER A 1 198 ? 7.079 4.320 3.076 1.00 61.50 198 SER A N 1
ATOM 1499 C CA . SER A 1 198 ? 6.212 5.160 3.916 1.00 61.50 198 SER A CA 1
ATOM 1500 C C . SER A 1 198 ? 6.498 6.669 3.871 1.00 61.50 198 SER A C 1
ATOM 1502 O O . SER A 1 198 ? 5.785 7.447 4.495 1.00 61.50 198 SER A O 1
ATOM 1504 N N . SER A 1 199 ? 7.486 7.133 3.103 1.00 71.00 199 SER A N 1
ATOM 1505 C CA . SER A 1 199 ? 7.866 8.552 3.095 1.00 71.00 199 SER A CA 1
ATOM 1506 C C . SER A 1 199 ? 7.016 9.443 2.183 1.00 71.00 199 SER A C 1
ATOM 1508 O O . SER A 1 199 ? 7.008 10.651 2.385 1.00 71.00 199 SER A O 1
ATOM 1510 N N . GLN A 1 200 ? 6.334 8.898 1.166 1.00 79.75 200 GLN A N 1
ATOM 1511 C CA . GLN A 1 200 ? 5.741 9.738 0.106 1.00 79.75 200 GLN A CA 1
ATOM 1512 C C . GLN A 1 200 ? 4.215 9.696 0.007 1.00 79.75 200 GLN A C 1
ATOM 1514 O O . GLN A 1 200 ? 3.615 10.698 -0.372 1.00 79.75 200 GLN A O 1
ATOM 1519 N N . TYR A 1 201 ? 3.577 8.572 0.340 1.00 83.00 201 TYR A N 1
ATOM 1520 C CA . TYR A 1 201 ? 2.168 8.352 -0.022 1.00 83.00 201 TYR A CA 1
ATOM 1521 C C . TYR A 1 201 ? 1.191 8.381 1.159 1.00 83.00 201 TYR A C 1
ATOM 1523 O O . TYR A 1 201 ? -0.018 8.371 0.943 1.00 83.00 201 TYR A O 1
ATOM 1531 N N . GLY A 1 202 ? 1.692 8.479 2.395 1.00 92.44 202 GLY A N 1
ATOM 1532 C CA . GLY A 1 202 ? 0.856 8.410 3.592 1.00 92.44 202 GLY A CA 1
ATOM 1533 C C . GLY A 1 202 ? 0.110 7.075 3.713 1.00 92.44 202 GLY A C 1
ATOM 1534 O O . GLY A 1 202 ? 0.496 6.069 3.118 1.00 92.44 202 GLY A O 1
ATOM 1535 N N . MET A 1 203 ? -0.958 7.075 4.509 1.00 95.25 203 MET A N 1
ATOM 1536 C CA . MET A 1 203 ? -1.842 5.923 4.689 1.00 95.25 203 MET A CA 1
ATOM 1537 C C . MET A 1 203 ? -2.871 5.866 3.551 1.00 95.25 203 MET A C 1
ATOM 1539 O O . MET A 1 203 ? -3.581 6.845 3.316 1.00 95.25 203 MET A O 1
ATOM 1543 N N . LEU A 1 204 ? -2.986 4.727 2.871 1.00 95.94 204 LEU A N 1
ATOM 1544 C CA . LEU A 1 204 ? -3.939 4.515 1.779 1.00 95.94 204 LEU A CA 1
ATOM 1545 C C . LEU A 1 204 ? -5.232 3.880 2.307 1.00 95.94 204 LEU A C 1
ATOM 1547 O O . LEU A 1 204 ? -5.141 2.969 3.124 1.00 95.94 204 LEU A O 1
ATOM 1551 N N . PRO A 1 205 ? -6.429 4.306 1.875 1.00 97.00 205 PRO A N 1
ATOM 1552 C CA . PRO A 1 205 ? -7.659 3.587 2.201 1.00 97.00 205 PRO A CA 1
ATOM 1553 C C . PRO A 1 205 ? -7.638 2.194 1.558 1.00 97.00 205 PRO A C 1
ATOM 1555 O O . PRO A 1 205 ? -7.159 2.048 0.436 1.00 97.00 205 PRO A O 1
ATOM 1558 N N . ALA A 1 206 ? -8.148 1.196 2.275 1.00 97.69 206 ALA A N 1
ATOM 1559 C CA . ALA A 1 206 ? -8.169 -0.196 1.847 1.00 97.69 206 ALA A CA 1
ATOM 1560 C C . ALA A 1 206 ? -9.382 -0.946 2.422 1.00 97.69 206 ALA A C 1
ATOM 1562 O O . ALA A 1 206 ? -9.991 -0.521 3.414 1.00 97.69 206 ALA A O 1
ATOM 1563 N N . VAL A 1 207 ? -9.712 -2.084 1.822 1.00 97.88 207 VAL A N 1
ATOM 1564 C CA . VAL A 1 207 ? -10.762 -3.006 2.273 1.00 97.88 207 VAL A CA 1
ATOM 1565 C C . VAL A 1 207 ? -10.168 -4.401 2.423 1.00 97.88 207 VAL A C 1
ATOM 1567 O O . VAL A 1 207 ? -9.408 -4.851 1.570 1.00 97.88 207 VAL A O 1
ATOM 1570 N N . VAL A 1 208 ? -10.500 -5.081 3.523 1.00 97.62 208 VAL A N 1
ATOM 1571 C CA . VAL A 1 208 ? -10.071 -6.464 3.762 1.00 97.62 208 VAL A CA 1
ATOM 1572 C C . VAL A 1 208 ? -10.806 -7.400 2.804 1.00 97.62 208 VAL A C 1
ATOM 1574 O O . VAL A 1 208 ? -12.029 -7.494 2.858 1.00 97.62 208 VAL A O 1
ATOM 1577 N N . GLU A 1 209 ? -10.074 -8.118 1.961 1.00 97.69 209 GLU A N 1
ATOM 1578 C CA . GLU A 1 209 ? -10.607 -9.147 1.059 1.00 97.69 209 GLU A CA 1
ATOM 1579 C C . GLU A 1 209 ? -10.502 -10.548 1.671 1.00 97.69 209 GLU A C 1
ATOM 1581 O O . GLU A 1 209 ? -11.366 -11.393 1.446 1.00 97.69 209 GLU A O 1
ATOM 1586 N N . GLY A 1 210 ? -9.472 -10.790 2.486 1.00 95.81 210 GLY A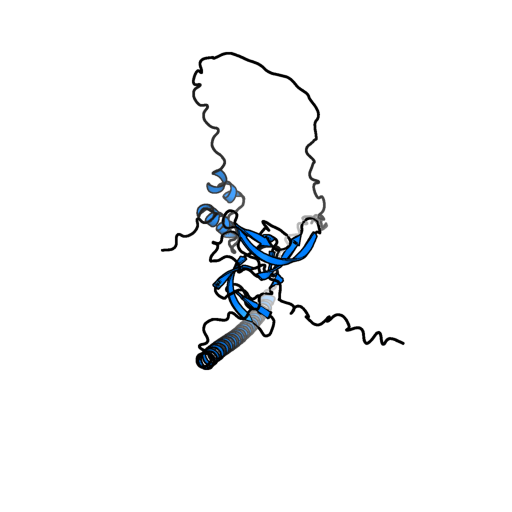 N 1
ATOM 1587 C CA . GLY A 1 210 ? -9.226 -12.096 3.086 1.00 95.81 210 GLY A CA 1
ATOM 1588 C C . GLY A 1 210 ? -8.154 -12.086 4.172 1.00 95.81 210 GLY A C 1
ATOM 1589 O O . GLY A 1 210 ? -7.451 -11.095 4.383 1.00 95.81 210 GLY A O 1
ATOM 1590 N N . TYR A 1 211 ? -8.036 -13.214 4.868 1.00 95.81 211 TYR A N 1
ATOM 1591 C CA . TYR A 1 211 ? -6.975 -13.486 5.833 1.00 95.81 211 TYR A CA 1
ATOM 1592 C C . TYR A 1 211 ? -6.256 -14.776 5.443 1.00 95.81 211 TYR A C 1
ATOM 1594 O O . TYR A 1 211 ? -6.892 -15.797 5.183 1.00 95.81 211 TYR A O 1
ATOM 1602 N N . ASN A 1 212 ? -4.929 -14.717 5.408 1.00 95.25 212 ASN A N 1
ATOM 1603 C CA . ASN A 1 212 ? -4.064 -15.841 5.092 1.00 95.25 212 ASN A CA 1
ATOM 1604 C C . ASN A 1 212 ? -3.625 -16.511 6.395 1.00 95.25 212 ASN A C 1
ATOM 1606 O O . ASN A 1 212 ? -2.707 -16.040 7.064 1.00 95.25 212 ASN A O 1
ATOM 1610 N N . ASP A 1 213 ? -4.257 -17.627 6.759 1.00 91.44 213 ASP A N 1
ATOM 1611 C CA . ASP A 1 213 ? -3.927 -18.357 7.993 1.00 91.44 213 ASP A CA 1
ATOM 1612 C C . ASP A 1 213 ? -2.488 -18.897 8.009 1.00 91.44 213 ASP A C 1
ATOM 1614 O O . ASP A 1 213 ? -1.873 -18.995 9.070 1.00 91.44 213 ASP A O 1
ATOM 1618 N N . SER A 1 214 ? -1.939 -19.225 6.835 1.00 92.88 214 SER A N 1
ATOM 1619 C CA . SER A 1 214 ? -0.612 -19.835 6.688 1.00 92.88 214 SER A CA 1
ATOM 1620 C C . SER A 1 214 ? 0.520 -18.920 7.147 1.00 92.88 214 SER A C 1
ATOM 1622 O O . SER A 1 214 ? 1.473 -19.378 7.775 1.00 92.88 214 SER A O 1
ATOM 1624 N N . ASP A 1 215 ? 0.419 -17.628 6.843 1.00 93.25 215 ASP A N 1
ATOM 1625 C CA . ASP A 1 215 ? 1.446 -16.643 7.159 1.00 93.25 215 ASP A CA 1
ATOM 1626 C C . ASP A 1 215 ? 0.956 -15.552 8.111 1.00 93.25 215 ASP A C 1
ATOM 1628 O O . ASP A 1 215 ? 1.780 -14.753 8.551 1.00 93.25 215 ASP A O 1
ATOM 1632 N N . GLY A 1 216 ? -0.341 -15.510 8.436 1.00 92.31 216 GLY A N 1
ATOM 1633 C CA . GLY A 1 216 ? -1.040 -14.542 9.282 1.00 92.31 216 GLY A CA 1
ATOM 1634 C C . GLY A 1 216 ? -1.236 -13.151 8.666 1.00 92.31 216 GLY A C 1
ATOM 1635 O O . GLY A 1 216 ? -1.311 -12.152 9.398 1.00 92.31 216 GLY A O 1
ATOM 1636 N N . THR A 1 217 ? -1.115 -13.006 7.349 1.00 96.31 217 THR A N 1
ATOM 1637 C CA . THR A 1 217 ? -1.266 -11.725 6.638 1.00 96.31 217 THR A CA 1
ATOM 1638 C C . THR A 1 217 ? -2.708 -11.496 6.193 1.00 96.31 217 THR A C 1
ATOM 1640 O O . THR A 1 217 ? -3.541 -12.392 6.263 1.00 96.31 217 THR A O 1
ATOM 1643 N N . TYR A 1 218 ? -3.014 -10.273 5.767 1.00 97.44 218 TYR A N 1
ATOM 1644 C CA . TYR A 1 218 ? -4.315 -9.936 5.194 1.00 97.44 218 TYR A CA 1
ATOM 1645 C C . TYR A 1 218 ? -4.175 -9.652 3.711 1.00 97.44 218 TYR A C 1
ATOM 1647 O O . TYR A 1 218 ? -3.237 -8.970 3.301 1.00 97.44 218 TYR A O 1
ATOM 1655 N N . ASP A 1 219 ? -5.141 -10.107 2.931 1.00 97.75 219 ASP A N 1
ATOM 1656 C CA . ASP A 1 219 ? -5.305 -9.637 1.567 1.00 97.75 219 ASP A CA 1
ATOM 1657 C C . ASP A 1 219 ? -6.198 -8.409 1.588 1.00 97.75 219 ASP A C 1
ATOM 1659 O O . ASP A 1 219 ? -7.311 -8.432 2.116 1.00 97.75 219 ASP A O 1
ATOM 1663 N N . LEU A 1 220 ? -5.651 -7.311 1.081 1.00 98.00 220 LEU A N 1
ATOM 1664 C CA . LEU A 1 220 ? -6.343 -6.048 0.908 1.00 98.00 220 LEU A CA 1
ATOM 1665 C C . LEU A 1 220 ? -6.506 -5.785 -0.587 1.00 98.00 220 LEU A C 1
ATOM 1667 O O . LEU A 1 220 ? -5.609 -6.116 -1.367 1.00 98.00 220 LEU A O 1
ATOM 1671 N N . ASP A 1 221 ? -7.564 -5.070 -0.952 1.00 98.00 221 ASP A N 1
ATOM 1672 C CA . ASP A 1 221 ? -7.816 -4.577 -2.315 1.00 98.00 221 ASP A CA 1
ATOM 1673 C C . ASP A 1 221 ? -6.608 -3.846 -2.941 1.00 98.00 221 ASP A C 1
ATOM 1675 O O . ASP A 1 221 ? -6.341 -3.948 -4.139 1.00 98.00 221 ASP A O 1
ATOM 1679 N N . VAL A 1 222 ? -5.834 -3.126 -2.124 1.00 96.75 222 VAL A N 1
ATOM 1680 C CA . VAL A 1 222 ? -4.624 -2.405 -2.554 1.00 96.75 222 VAL A CA 1
ATOM 1681 C C . VAL A 1 222 ? -3.336 -3.227 -2.462 1.00 96.75 222 VAL A C 1
ATOM 1683 O O . VAL A 1 222 ? -2.319 -2.835 -3.043 1.00 96.75 222 VAL A O 1
ATOM 1686 N N . ARG A 1 223 ? -3.322 -4.317 -1.682 1.00 97.00 223 ARG A N 1
ATOM 1687 C CA . ARG A 1 223 ? -2.117 -5.120 -1.435 1.00 97.00 223 ARG A CA 1
ATOM 1688 C C . ARG A 1 223 ? -2.437 -6.502 -0.863 1.00 97.00 223 ARG A C 1
ATOM 1690 O O . ARG A 1 223 ? -2.929 -6.617 0.255 1.00 97.00 223 ARG A O 1
ATOM 1697 N N . GLN A 1 224 ? -1.971 -7.535 -1.559 1.00 97.50 224 GLN A N 1
ATOM 1698 C CA . GLN A 1 224 ? -1.940 -8.908 -1.047 1.00 97.50 224 GLN A CA 1
ATOM 1699 C C . GLN A 1 224 ? -0.839 -9.110 0.001 1.00 97.50 224 GLN A C 1
ATOM 1701 O O . GLN A 1 224 ? 0.212 -8.455 -0.042 1.00 97.50 224 GLN A O 1
ATOM 1706 N N . HIS A 1 225 ? -1.073 -10.038 0.927 1.00 96.75 225 HIS A N 1
ATOM 1707 C CA . HIS A 1 225 ? -0.157 -10.373 2.019 1.00 96.75 225 HIS A CA 1
ATOM 1708 C C . HIS A 1 225 ? 0.309 -9.153 2.844 1.00 96.75 225 HIS A C 1
ATOM 1710 O O . HIS A 1 225 ? 1.486 -8.986 3.189 1.00 96.75 225 HIS A O 1
ATOM 1716 N N . ALA A 1 226 ? -0.612 -8.247 3.167 1.00 97.25 226 ALA A N 1
ATOM 1717 C CA . ALA A 1 226 ? -0.354 -7.102 4.024 1.00 97.25 226 ALA A CA 1
ATOM 1718 C C . ALA A 1 226 ? -0.050 -7.543 5.467 1.00 97.25 226 ALA A C 1
ATOM 1720 O O . ALA A 1 226 ? -0.825 -8.240 6.129 1.00 97.25 226 ALA A O 1
ATOM 1721 N N . ALA A 1 227 ? 1.096 -7.092 5.984 1.00 96.38 227 ALA A N 1
ATOM 1722 C CA . ALA A 1 227 ? 1.469 -7.316 7.373 1.00 96.38 227 ALA A CA 1
ATOM 1723 C C . ALA A 1 227 ? 0.502 -6.570 8.318 1.00 96.38 227 ALA A C 1
ATOM 1725 O O . ALA A 1 227 ? 0.303 -5.367 8.130 1.00 96.38 227 ALA A O 1
ATOM 1726 N N . PRO A 1 228 ? -0.022 -7.210 9.381 1.00 96.25 228 PRO A N 1
ATOM 1727 C CA . PRO A 1 228 ? -0.986 -6.581 10.292 1.00 96.25 228 PRO A CA 1
ATOM 1728 C C . PRO A 1 228 ? -0.493 -5.267 10.908 1.00 96.25 228 PRO A C 1
ATOM 1730 O O . PRO A 1 228 ? -1.239 -4.297 10.981 1.00 96.25 228 PRO A O 1
ATOM 1733 N N . ALA A 1 229 ? 0.802 -5.175 11.225 1.00 96.12 229 ALA A N 1
ATOM 1734 C CA . ALA A 1 229 ? 1.413 -3.969 11.789 1.00 96.12 229 ALA A CA 1
ATOM 1735 C C . ALA A 1 229 ? 1.329 -2.721 10.882 1.00 96.12 229 ALA A C 1
ATOM 1737 O O . ALA A 1 229 ? 1.680 -1.630 11.319 1.00 96.12 229 ALA A O 1
ATOM 1738 N N . ARG A 1 230 ? 0.889 -2.873 9.626 1.00 96.81 230 ARG A N 1
ATOM 1739 C CA . ARG A 1 230 ? 0.704 -1.795 8.642 1.00 96.81 230 ARG A CA 1
ATOM 1740 C C . ARG A 1 230 ? -0.758 -1.501 8.329 1.00 96.81 230 ARG A C 1
ATOM 1742 O O . ARG A 1 230 ? -1.039 -0.718 7.428 1.00 96.81 230 ARG A O 1
ATOM 1749 N N . ILE A 1 231 ? -1.678 -2.141 9.038 1.00 97.75 231 ILE A N 1
ATOM 1750 C CA . ILE A 1 231 ? -3.115 -1.955 8.882 1.00 97.75 231 ILE A CA 1
ATOM 1751 C C . ILE A 1 231 ? -3.590 -1.118 10.067 1.00 97.75 231 ILE A C 1
ATOM 1753 O O . ILE A 1 231 ? -3.306 -1.457 11.213 1.00 97.75 231 ILE A O 1
ATOM 1757 N N . ALA A 1 232 ? -4.290 -0.021 9.804 1.00 97.88 232 ALA A N 1
ATOM 1758 C CA . ALA A 1 232 ? -4.844 0.884 10.810 1.00 97.88 232 ALA A CA 1
ATOM 1759 C C . ALA A 1 232 ? -6.352 1.086 10.582 1.00 97.88 232 ALA A C 1
ATOM 1761 O O . ALA A 1 232 ? -6.823 0.897 9.458 1.00 97.88 232 ALA A O 1
ATOM 1762 N N . PRO A 1 233 ? -7.129 1.467 11.605 1.00 97.75 233 PRO A N 1
ATOM 1763 C CA . PRO A 1 233 ? -8.538 1.797 11.423 1.00 97.75 233 PRO A CA 1
ATOM 1764 C C . PRO A 1 233 ? -8.723 3.111 10.645 1.00 97.75 233 PRO A C 1
ATOM 1766 O O . PRO A 1 233 ? -7.842 3.974 10.589 1.00 97.75 233 PRO A O 1
ATOM 1769 N N . VAL A 1 234 ? -9.896 3.263 10.031 1.00 97.19 234 VAL A N 1
ATOM 1770 C CA . VAL A 1 234 ? -10.342 4.519 9.411 1.00 97.19 234 VAL A CA 1
ATOM 1771 C C . VAL A 1 234 ? -11.091 5.339 10.468 1.00 97.19 234 VAL A C 1
ATOM 1773 O O . VAL A 1 234 ? -11.825 4.766 11.262 1.00 97.19 234 VAL A O 1
ATOM 1776 N N . SER A 1 235 ? -10.900 6.661 10.490 1.00 95.00 235 SER A N 1
ATOM 1777 C CA . SER A 1 235 ? -11.546 7.569 11.457 1.00 95.00 235 SER A CA 1
ATOM 1778 C C . SER A 1 235 ? -12.963 7.996 11.058 1.00 95.00 235 SER A C 1
ATOM 1780 O O . SER A 1 235 ? -13.750 8.377 11.909 1.00 95.00 235 SER A O 1
ATOM 1782 N N . ASP A 1 236 ? -13.281 7.950 9.763 1.00 94.00 236 ASP A N 1
ATOM 1783 C CA . ASP A 1 236 ? -14.561 8.376 9.180 1.00 94.00 236 ASP A CA 1
ATOM 1784 C C . ASP A 1 236 ? -15.407 7.148 8.800 1.00 94.00 236 ASP A C 1
ATOM 1786 O O . ASP A 1 236 ? -15.577 6.817 7.624 1.00 94.00 236 ASP A O 1
ATOM 1790 N N . VAL A 1 237 ? -15.820 6.384 9.814 1.00 94.88 237 VAL A N 1
ATOM 1791 C CA . VAL A 1 237 ? -16.646 5.174 9.668 1.00 94.88 237 VAL A CA 1
ATOM 1792 C C . VAL A 1 237 ? -17.767 5.176 10.697 1.00 94.88 237 VAL A C 1
ATOM 1794 O O . VAL A 1 237 ? -17.587 5.644 11.814 1.00 94.88 237 VAL A O 1
ATOM 1797 N N . SER A 1 238 ? -18.918 4.618 10.323 1.00 95.75 238 SER A N 1
ATOM 1798 C CA . SER A 1 238 ? -20.027 4.408 11.260 1.00 95.75 238 SER A CA 1
ATOM 1799 C C . SER A 1 238 ? -19.746 3.237 12.208 1.00 95.75 238 SER A C 1
ATOM 1801 O O . SER A 1 238 ? -18.969 2.341 11.874 1.00 95.75 238 SER A O 1
ATOM 1803 N N . VAL A 1 239 ? -20.465 3.156 13.334 1.00 95.31 239 VAL A N 1
ATOM 1804 C CA . VAL A 1 239 ? -20.399 2.017 14.284 1.00 95.31 239 VAL A CA 1
ATOM 1805 C C . VAL A 1 239 ? -20.490 0.638 13.611 1.00 95.31 239 VAL A C 1
ATOM 1807 O O . VAL A 1 239 ? -19.887 -0.319 14.090 1.00 95.31 239 VAL A O 1
ATOM 1810 N N . ARG A 1 240 ? -21.233 0.511 12.502 1.00 94.12 240 ARG A N 1
ATOM 1811 C CA . ARG A 1 240 ? -21.389 -0.762 11.771 1.00 94.12 240 ARG A CA 1
ATOM 1812 C C . ARG A 1 240 ? -20.151 -1.154 10.963 1.00 94.12 240 ARG A C 1
ATOM 1814 O O . ARG A 1 240 ? -19.941 -2.338 10.730 1.00 94.12 240 ARG A O 1
ATOM 1821 N N . GLU A 1 241 ? -19.380 -0.168 10.516 1.00 95.25 241 GLU A N 1
ATOM 1822 C CA . GLU A 1 241 ? -18.152 -0.351 9.731 1.00 95.25 241 GLU A CA 1
ATOM 1823 C C . GLU A 1 241 ? -16.885 -0.301 10.599 1.00 95.25 241 GLU A C 1
ATOM 1825 O O . GLU A 1 241 ? -15.805 -0.679 10.138 1.00 95.25 241 GLU A O 1
ATOM 1830 N N . ALA A 1 242 ? -17.010 0.165 11.845 1.00 96.75 242 ALA A N 1
ATOM 1831 C CA . ALA A 1 242 ? -15.929 0.216 12.814 1.00 96.75 242 ALA A CA 1
ATOM 1832 C C . ALA A 1 242 ? -15.358 -1.179 13.107 1.00 96.75 242 ALA A C 1
ATOM 1834 O O . ALA A 1 242 ? -16.037 -2.206 13.007 1.00 96.75 242 ALA A O 1
ATOM 1835 N N . TRP A 1 243 ? -14.085 -1.218 13.499 1.00 96.88 243 TRP A N 1
ATOM 1836 C CA . TRP A 1 243 ? -13.439 -2.473 13.866 1.00 96.88 243 TRP A CA 1
ATOM 1837 C C . TRP A 1 243 ? -14.153 -3.114 15.062 1.00 96.88 243 TRP A C 1
ATOM 1839 O O . TRP A 1 243 ? -14.495 -2.414 16.022 1.00 96.88 243 TRP A O 1
ATOM 1849 N N . PRO A 1 244 ? -14.372 -4.441 15.039 1.00 95.62 244 PRO A N 1
ATOM 1850 C CA . PRO A 1 244 ? -15.128 -5.099 16.088 1.00 95.62 244 PRO A CA 1
ATOM 1851 C C . PRO A 1 244 ? -14.392 -5.052 17.432 1.00 95.62 244 PRO A C 1
ATOM 1853 O O . PRO A 1 244 ? -13.162 -5.007 17.516 1.00 95.62 244 PRO A O 1
ATOM 1856 N N . LYS A 1 245 ? -15.168 -5.112 18.518 1.00 94.94 245 LYS A N 1
ATOM 1857 C CA . LYS A 1 245 ? -14.627 -5.266 19.874 1.00 94.94 245 LYS A CA 1
ATOM 1858 C C . LYS A 1 245 ? -13.762 -6.526 19.986 1.00 94.94 245 LYS A C 1
ATOM 1860 O O . LYS A 1 245 ? -13.986 -7.511 19.287 1.00 94.94 245 LYS A O 1
ATOM 1865 N N . ASN A 1 246 ? -12.819 -6.513 20.923 1.00 93.75 246 ASN A N 1
ATOM 1866 C CA . ASN A 1 246 ? -11.850 -7.581 21.191 1.00 93.75 246 ASN A CA 1
ATOM 1867 C C . ASN A 1 246 ? -10.811 -7.841 20.081 1.00 93.75 246 ASN A C 1
ATOM 1869 O O . ASN A 1 246 ? -10.032 -8.792 20.189 1.00 93.75 246 ASN A O 1
ATOM 1873 N N . VAL A 1 247 ? -10.742 -6.999 19.045 1.00 94.62 247 VAL A N 1
ATOM 1874 C CA . VAL A 1 247 ? -9.622 -7.015 18.092 1.00 94.62 247 VAL A CA 1
ATOM 1875 C C . VAL A 1 247 ? -8.347 -6.556 18.794 1.00 94.62 247 VAL A C 1
ATOM 1877 O O . VAL A 1 247 ? -8.347 -5.584 19.557 1.00 94.62 247 VAL A O 1
ATOM 1880 N N . LEU A 1 248 ? -7.253 -7.276 18.538 1.00 94.94 248 LEU A N 1
ATOM 1881 C CA . LEU A 1 248 ? -5.942 -6.946 19.080 1.00 94.94 248 LEU A CA 1
ATOM 1882 C C . LEU A 1 248 ? -5.258 -5.891 18.230 1.00 94.94 248 LEU A C 1
ATOM 1884 O O . LEU A 1 248 ? -5.091 -6.045 17.019 1.00 94.94 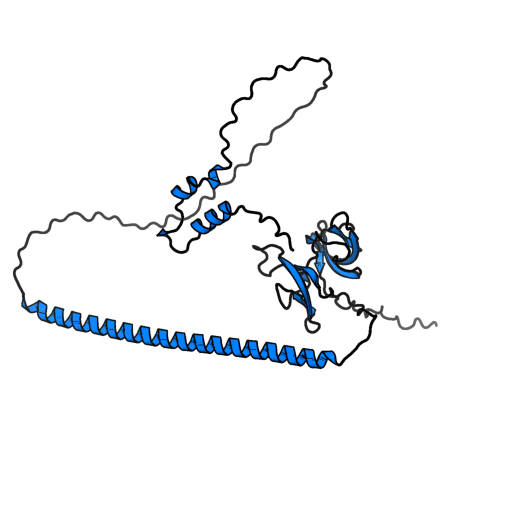248 LEU A O 1
ATOM 1888 N N . VAL A 1 249 ? -4.781 -4.853 18.896 1.00 96.81 249 VAL A N 1
ATOM 1889 C CA . VAL A 1 249 ? -4.090 -3.745 18.251 1.00 96.81 249 VAL A CA 1
ATOM 1890 C C . VAL A 1 249 ? -2.830 -3.384 19.027 1.00 96.81 249 VAL A C 1
ATOM 1892 O O . VAL A 1 249 ? -2.620 -3.796 20.167 1.00 96.81 249 VAL A O 1
ATOM 1895 N N . SER A 1 250 ? -1.958 -2.634 18.381 1.00 97.44 250 SER A N 1
ATOM 1896 C CA . SER A 1 250 ? -0.840 -1.934 18.988 1.00 97.44 250 SER A CA 1
ATOM 1897 C C . SER A 1 250 ? -1.173 -0.446 18.973 1.00 97.44 250 SER A C 1
ATOM 1899 O O . SER A 1 250 ? -1.513 0.089 17.919 1.00 97.44 250 SER A O 1
ATOM 1901 N N . TYR A 1 251 ? -1.070 0.221 20.118 1.00 98.31 251 TYR A N 1
ATOM 1902 C CA . TYR A 1 251 ? -1.300 1.656 20.274 1.00 98.31 251 TYR A CA 1
ATOM 1903 C C . TYR A 1 251 ? 0.019 2.398 20.503 1.00 98.31 251 TYR A C 1
ATOM 1905 O O . TYR A 1 251 ? 0.795 2.029 21.384 1.00 98.31 251 TYR A O 1
ATOM 1913 N N . HIS A 1 252 ? 0.285 3.453 19.739 1.00 98.06 252 HIS A N 1
ATOM 1914 C CA . HIS A 1 252 ? 1.465 4.291 19.925 1.00 98.06 252 HIS A CA 1
ATOM 1915 C C . HIS A 1 252 ? 1.237 5.323 21.038 1.00 98.06 252 HIS A C 1
ATOM 1917 O O . HIS A 1 252 ? 0.557 6.334 20.844 1.00 98.06 252 HIS A O 1
ATOM 1923 N N . SER A 1 253 ? 1.843 5.089 22.205 1.00 98.00 253 SER A N 1
ATOM 1924 C CA . SER A 1 253 ? 1.769 6.012 23.338 1.00 98.00 253 SER A CA 1
ATOM 1925 C C . SER A 1 253 ? 2.755 7.166 23.182 1.00 98.00 253 SER A C 1
ATOM 1927 O O . SER A 1 253 ? 3.963 6.959 23.070 1.00 98.00 253 SER A O 1
ATOM 1929 N N . ASP A 1 254 ? 2.251 8.398 23.241 1.00 96.25 254 ASP A N 1
ATOM 1930 C CA . ASP A 1 254 ? 3.077 9.601 23.145 1.00 96.25 254 ASP A CA 1
ATOM 1931 C C . ASP A 1 254 ? 3.982 9.840 24.347 1.00 96.25 254 ASP A C 1
ATOM 1933 O O . ASP A 1 254 ? 5.060 10.404 24.175 1.00 96.25 254 ASP A O 1
ATOM 1937 N N . SER A 1 255 ? 3.551 9.439 25.542 1.00 96.38 255 SER A N 1
ATOM 1938 C CA . SER A 1 255 ? 4.333 9.612 26.767 1.00 96.38 255 SER A CA 1
ATOM 1939 C C . SER A 1 255 ? 5.491 8.619 26.834 1.00 96.38 255 SER A C 1
ATOM 1941 O O . SER A 1 255 ? 6.583 8.975 27.263 1.00 96.38 255 SER A O 1
ATOM 1943 N N . VAL A 1 256 ? 5.270 7.387 26.362 1.00 97.31 256 VAL A N 1
ATOM 1944 C CA . VAL A 1 256 ? 6.271 6.306 26.398 1.00 97.31 256 VAL A CA 1
ATOM 1945 C C . VAL A 1 256 ? 7.088 6.232 25.099 1.00 97.31 256 VAL A C 1
ATOM 1947 O O . VAL A 1 256 ? 8.140 5.599 25.077 1.00 97.31 256 VAL A O 1
ATOM 1950 N N . LYS A 1 257 ? 6.626 6.875 24.013 1.00 97.19 257 LYS A N 1
ATOM 1951 C CA . LYS A 1 257 ? 7.207 6.805 22.656 1.00 97.19 257 LYS A CA 1
ATOM 1952 C C . LYS A 1 257 ? 7.418 5.363 22.180 1.00 97.19 257 LYS A C 1
ATOM 1954 O O . LYS A 1 257 ? 8.442 5.025 21.589 1.00 97.19 257 LYS A O 1
ATOM 1959 N N . LYS A 1 258 ? 6.450 4.494 22.487 1.00 97.88 258 LYS A N 1
ATOM 1960 C CA . LYS A 1 258 ? 6.472 3.060 22.168 1.00 97.88 258 LYS A CA 1
ATOM 1961 C C . LYS A 1 258 ? 5.084 2.565 21.774 1.00 97.88 258 LYS A C 1
ATOM 1963 O O . LYS A 1 258 ? 4.068 3.102 22.217 1.00 97.88 258 LYS A O 1
ATOM 1968 N N . TRP A 1 259 ? 5.071 1.505 20.971 1.00 97.56 259 TRP A N 1
ATOM 1969 C CA . TRP A 1 259 ? 3.874 0.734 20.651 1.00 97.56 259 TRP A CA 1
ATOM 1970 C C . TRP A 1 259 ? 3.540 -0.207 21.809 1.00 97.56 259 TRP A C 1
ATOM 1972 O O . TRP A 1 259 ? 4.355 -1.050 22.180 1.00 97.56 259 TRP A O 1
ATOM 1982 N N . LEU A 1 260 ? 2.350 -0.051 22.380 1.00 97.00 260 LEU A N 1
ATOM 1983 C CA . LEU A 1 260 ? 1.838 -0.850 23.485 1.00 97.00 260 LEU A CA 1
ATOM 1984 C C . LEU A 1 260 ? 0.752 -1.807 22.981 1.00 97.00 260 LEU A C 1
ATOM 1986 O O . LEU A 1 260 ? -0.082 -1.398 22.172 1.00 97.00 260 LEU A O 1
ATOM 1990 N N . PRO A 1 261 ? 0.736 -3.068 23.434 1.00 96.06 261 PRO A N 1
ATOM 1991 C CA . PRO A 1 261 ? -0.333 -3.997 23.098 1.00 96.06 261 PRO A CA 1
ATOM 1992 C C . PRO A 1 261 ? -1.651 -3.554 23.743 1.00 96.06 261 PRO A C 1
ATOM 1994 O O . PRO A 1 261 ? -1.670 -3.305 24.941 1.00 96.06 261 PRO A O 1
ATOM 1997 N N . ALA A 1 262 ? -2.730 -3.502 22.966 1.00 96.44 262 ALA A N 1
ATOM 1998 C CA . ALA A 1 262 ? -4.049 -3.064 23.413 1.00 96.44 262 ALA A CA 1
ATOM 1999 C C . ALA A 1 262 ? -5.173 -3.938 22.837 1.00 96.44 262 ALA A C 1
ATOM 2001 O O . ALA A 1 262 ? -4.980 -4.692 21.872 1.00 96.44 262 ALA A O 1
ATOM 2002 N N . VAL A 1 263 ? -6.370 -3.791 23.400 1.00 96.25 263 VAL A N 1
ATOM 2003 C CA . VAL A 1 263 ? -7.598 -4.449 22.936 1.00 96.25 263 VAL A CA 1
ATOM 2004 C C . VAL A 1 263 ? -8.701 -3.416 22.741 1.00 96.25 263 VAL A C 1
ATOM 2006 O O . VAL A 1 263 ? -8.954 -2.602 23.628 1.00 96.25 263 VAL A O 1
ATOM 2009 N N . ILE A 1 264 ? -9.398 -3.476 21.603 1.00 97.12 264 ILE A N 1
ATOM 2010 C CA . ILE A 1 264 ? -10.547 -2.600 21.340 1.00 97.12 264 ILE A CA 1
ATOM 2011 C C . ILE A 1 264 ? -11.713 -2.973 22.264 1.00 97.12 264 ILE A C 1
ATOM 2013 O O . ILE A 1 264 ? -12.194 -4.108 22.237 1.00 97.12 264 ILE A O 1
ATOM 2017 N N . LYS A 1 265 ? -12.200 -2.011 23.054 1.00 97.19 265 LYS A N 1
ATOM 2018 C CA . LYS A 1 265 ? -13.381 -2.156 23.920 1.00 97.19 265 LYS A CA 1
ATOM 2019 C C . LYS A 1 265 ? -14.653 -1.697 23.215 1.00 97.19 265 LYS A C 1
ATOM 2021 O O . LYS A 1 265 ? -15.634 -2.440 23.191 1.00 97.19 265 LYS A O 1
ATOM 2026 N N . SER A 1 266 ? -14.628 -0.501 22.632 1.00 97.44 266 SER A N 1
ATOM 2027 C CA . SER A 1 266 ? -15.758 0.098 21.912 1.00 97.44 266 SER A CA 1
ATOM 2028 C C . SER A 1 266 ? -15.291 1.179 20.929 1.00 97.44 266 SER A C 1
ATOM 2030 O O . SER A 1 266 ? -14.127 1.582 20.946 1.00 97.44 266 SER A O 1
ATOM 2032 N N . PHE A 1 267 ? -16.201 1.623 20.062 1.00 98.19 267 PHE A N 1
ATOM 2033 C CA . PHE A 1 267 ? -16.000 2.720 19.115 1.00 98.19 267 PHE A CA 1
ATOM 2034 C C . PHE A 1 267 ? -16.901 3.902 19.489 1.00 98.19 267 PHE A C 1
ATOM 2036 O O . PHE A 1 267 ? -18.067 3.695 19.838 1.00 98.19 267 PHE A O 1
ATOM 2043 N N . ASN A 1 268 ? -16.361 5.116 19.414 1.00 97.88 268 ASN A N 1
ATOM 2044 C CA . ASN A 1 268 ? -17.060 6.360 19.710 1.00 97.88 268 ASN A CA 1
ATOM 2045 C C . ASN A 1 268 ? -17.503 7.021 18.396 1.00 97.88 268 ASN A C 1
ATOM 2047 O O . ASN A 1 268 ? -16.719 7.680 17.720 1.00 97.88 268 ASN A O 1
ATOM 2051 N N . ASP A 1 269 ? -18.780 6.876 18.042 1.00 96.75 269 ASP A N 1
ATOM 2052 C CA . ASP A 1 269 ? -19.335 7.426 16.790 1.00 96.75 269 ASP A CA 1
ATOM 2053 C C . ASP A 1 269 ? -19.309 8.964 16.742 1.00 96.75 269 ASP A C 1
ATOM 2055 O O . ASP A 1 269 ? -19.267 9.560 15.672 1.00 96.75 269 ASP A O 1
ATOM 2059 N N . SER A 1 270 ? -19.307 9.623 17.907 1.00 96.62 270 SER A N 1
ATOM 2060 C CA . SER A 1 270 ? -19.340 11.086 18.013 1.00 96.62 270 SER A CA 1
ATOM 2061 C C . SER A 1 270 ? -18.061 11.773 17.534 1.00 96.62 270 SER A C 1
ATOM 2063 O O . SER A 1 270 ? -18.124 12.916 17.090 1.00 96.62 270 SER A O 1
ATOM 2065 N N . ASP A 1 271 ? -16.907 11.116 17.666 1.00 96.38 271 ASP A N 1
ATOM 2066 C CA . ASP A 1 271 ? -15.595 11.692 17.343 1.00 96.38 271 ASP A CA 1
ATOM 2067 C C . ASP A 1 271 ? -14.717 10.792 16.457 1.00 96.38 271 ASP A C 1
ATOM 2069 O O . ASP A 1 271 ? -13.626 11.202 16.061 1.00 96.38 271 ASP A O 1
ATOM 2073 N N . GLY A 1 272 ? -15.177 9.583 16.117 1.00 96.44 272 GLY A N 1
ATOM 2074 C CA . GLY A 1 272 ? -14.431 8.647 15.278 1.00 96.44 272 GLY A CA 1
ATOM 2075 C C . GLY A 1 272 ? -13.222 8.017 15.977 1.00 96.44 272 GLY A C 1
ATOM 2076 O O . GLY A 1 272 ? -12.279 7.579 15.308 1.00 96.44 272 GLY A O 1
ATOM 2077 N N . THR A 1 273 ? -13.209 7.988 17.313 1.00 98.12 273 THR A N 1
ATOM 2078 C CA . THR A 1 273 ? -12.123 7.405 18.117 1.00 98.12 273 THR A CA 1
ATOM 2079 C C . THR A 1 273 ? -12.480 6.025 18.671 1.00 98.12 273 THR A C 1
ATOM 2081 O O . THR A 1 273 ? -13.640 5.610 18.697 1.00 98.12 273 THR A O 1
ATOM 2084 N N . TYR A 1 274 ? -11.472 5.286 19.137 1.00 98.44 274 TYR A N 1
ATOM 2085 C CA . TYR A 1 274 ? -11.670 3.977 19.766 1.00 98.44 274 TYR A CA 1
ATOM 2086 C C . TYR A 1 274 ? -11.340 4.021 21.255 1.00 98.44 274 TYR A C 1
ATOM 2088 O O . TYR A 1 274 ? -10.326 4.583 21.662 1.00 98.44 274 TYR A O 1
ATOM 2096 N N . ASN A 1 275 ? -12.146 3.346 22.071 1.00 98.38 275 ASN A N 1
ATOM 2097 C CA . ASN A 1 275 ? -11.790 3.078 23.458 1.00 98.38 275 ASN A CA 1
ATOM 2098 C C . ASN A 1 275 ? -11.001 1.775 23.521 1.00 98.38 275 ASN A C 1
ATOM 2100 O O . ASN A 1 275 ? -11.494 0.707 23.145 1.00 98.38 275 ASN A O 1
ATOM 2104 N N . LEU A 1 276 ? -9.767 1.873 23.994 1.00 98.31 276 LEU A N 1
ATOM 2105 C CA . LEU A 1 276 ? -8.873 0.753 24.243 1.00 98.31 276 LEU A CA 1
ATOM 2106 C C . LEU A 1 276 ? -8.859 0.435 25.739 1.00 98.31 276 LEU A C 1
ATOM 2108 O O . LEU A 1 276 ? -9.152 1.288 26.571 1.00 98.31 276 LEU A O 1
ATOM 2112 N N . ASP A 1 277 ? -8.461 -0.782 26.090 1.00 97.88 277 ASP A N 1
ATOM 2113 C CA . ASP A 1 277 ? -8.231 -1.195 27.481 1.00 97.88 277 ASP A CA 1
ATOM 2114 C C . ASP A 1 277 ? -7.240 -0.305 28.250 1.00 97.88 277 ASP A C 1
ATOM 2116 O O . ASP A 1 277 ? -7.365 -0.160 29.462 1.00 97.88 277 ASP A O 1
ATOM 2120 N N . LEU A 1 278 ? -6.282 0.303 27.549 1.00 97.69 278 LEU A N 1
ATOM 2121 C CA . LEU A 1 278 ? -5.250 1.173 28.123 1.00 97.69 278 LEU A CA 1
ATOM 2122 C C . LEU A 1 278 ? -5.432 2.671 27.840 1.00 97.69 278 LEU A C 1
ATOM 2124 O O . LEU A 1 278 ? -4.700 3.490 28.400 1.00 97.69 278 LEU A O 1
ATOM 2128 N N . ARG A 1 279 ? -6.357 3.050 26.948 1.00 97.94 279 ARG A N 1
ATOM 2129 C CA . ARG A 1 279 ? -6.582 4.451 26.564 1.00 97.94 279 ARG A CA 1
ATOM 2130 C C . ARG A 1 279 ? -7.982 4.665 25.996 1.00 97.94 279 ARG A C 1
ATOM 2132 O O . ARG A 1 279 ? -8.333 4.073 24.982 1.00 97.94 279 ARG A O 1
ATOM 2139 N N . GLU A 1 280 ? -8.727 5.584 26.595 1.00 98.25 280 GLU A N 1
ATOM 2140 C CA . GLU A 1 280 ? -9.977 6.103 26.032 1.00 98.25 280 GLU A CA 1
ATOM 2141 C C . GLU A 1 280 ? -9.699 7.133 24.930 1.00 98.25 280 GLU A C 1
ATOM 2143 O O . GLU A 1 280 ? -8.670 7.821 24.964 1.00 98.25 280 GLU A O 1
ATOM 2148 N N . HIS A 1 281 ? -10.615 7.228 23.962 1.00 97.88 281 HIS A N 1
ATOM 2149 C CA . HIS A 1 281 ? -10.524 8.144 22.820 1.00 97.88 281 HIS A CA 1
ATOM 2150 C C . HIS A 1 281 ? -9.176 8.075 22.072 1.00 97.88 281 HIS A C 1
ATOM 2152 O O . HIS A 1 281 ? -8.506 9.082 21.840 1.00 97.88 281 HIS A O 1
ATOM 2158 N N . ALA A 1 282 ? -8.723 6.866 21.734 1.00 98.31 282 ALA A N 1
ATOM 2159 C CA . ALA A 1 282 ? -7.492 6.656 20.984 1.00 98.31 282 ALA A CA 1
ATOM 2160 C C . ALA A 1 282 ? -7.655 7.041 19.504 1.00 98.31 282 ALA A C 1
ATOM 2162 O O . ALA A 1 282 ? -8.585 6.592 18.826 1.00 98.31 282 ALA A O 1
ATOM 2163 N N . ASP A 1 283 ? -6.698 7.824 18.994 1.00 97.75 283 ASP A N 1
ATOM 2164 C CA . ASP A 1 283 ? -6.633 8.212 17.585 1.00 97.75 283 ASP A CA 1
ATOM 2165 C C . ASP A 1 283 ? -6.369 7.008 16.673 1.00 97.75 283 ASP A C 1
ATOM 2167 O O . ASP A 1 283 ? -5.416 6.245 16.875 1.00 97.75 283 ASP A O 1
ATOM 2171 N N . CYS A 1 284 ? -7.141 6.907 15.589 1.00 97.38 284 CYS A N 1
ATOM 2172 C CA . CYS A 1 284 ? -7.003 5.843 14.593 1.00 97.38 284 CYS A CA 1
ATOM 2173 C C . CYS A 1 284 ? -5.588 5.750 13.995 1.00 97.38 284 CYS A C 1
ATOM 2175 O O . CYS A 1 284 ? -5.062 4.656 13.790 1.00 97.38 284 CYS A O 1
ATOM 2177 N N . ASP A 1 285 ? -4.930 6.890 13.763 1.00 96.56 285 ASP A N 1
ATOM 2178 C CA . ASP A 1 285 ? -3.595 6.933 13.153 1.00 96.56 285 ASP A CA 1
ATOM 2179 C C . ASP A 1 285 ? -2.491 6.397 14.088 1.00 96.56 285 ASP A C 1
ATOM 2181 O O . ASP A 1 285 ? -1.395 6.061 13.629 1.00 96.56 285 ASP A O 1
ATOM 2185 N N . ARG A 1 286 ? -2.786 6.246 15.386 1.00 97.69 286 ARG A N 1
ATOM 2186 C CA . ARG A 1 286 ? -1.893 5.672 16.409 1.00 97.69 286 ARG A CA 1
ATOM 2187 C C . ARG A 1 286 ? -2.190 4.216 16.717 1.00 97.69 286 ARG A C 1
ATOM 2189 O O . ARG A 1 286 ? -1.564 3.650 17.607 1.00 97.69 286 ARG A O 1
ATOM 2196 N N . MET A 1 287 ? -3.126 3.606 16.004 1.00 98.19 287 MET A N 1
ATOM 2197 C CA . MET A 1 287 ? -3.468 2.200 16.144 1.00 98.19 287 MET A CA 1
ATOM 2198 C C . MET A 1 287 ? -2.919 1.410 14.957 1.00 98.19 287 MET A C 1
ATOM 2200 O O . MET A 1 287 ? -2.928 1.877 13.817 1.00 98.19 287 MET A O 1
ATOM 2204 N N . ARG A 1 288 ? -2.430 0.199 15.218 1.00 97.56 288 ARG A N 1
ATOM 2205 C CA . ARG A 1 288 ? -2.053 -0.785 14.195 1.00 97.56 288 ARG A CA 1
ATOM 2206 C C . ARG A 1 288 ? -2.596 -2.147 14.566 1.00 97.56 288 ARG A C 1
ATOM 2208 O O . ARG A 1 288 ? -2.620 -2.493 15.741 1.00 97.56 288 ARG A O 1
ATOM 2215 N N . LEU A 1 289 ? -3.015 -2.934 13.588 1.00 97.00 289 LEU A N 1
ATOM 2216 C CA . LEU A 1 289 ? -3.493 -4.285 13.837 1.00 97.00 289 LEU A CA 1
ATOM 2217 C C . LEU A 1 289 ? -2.340 -5.154 14.355 1.00 97.00 289 LEU A C 1
ATOM 2219 O O . LEU A 1 289 ? -1.221 -5.129 13.837 1.00 97.00 289 LEU A O 1
ATOM 2223 N N . ARG A 1 290 ? -2.604 -5.937 15.398 1.00 95.12 290 ARG A N 1
ATOM 2224 C CA . ARG A 1 290 ? -1.614 -6.833 15.992 1.00 95.12 290 ARG A CA 1
ATOM 2225 C C . ARG A 1 290 ? -2.047 -8.268 15.745 1.00 95.12 290 ARG A C 1
ATOM 2227 O O . ARG A 1 290 ? -3.195 -8.630 15.982 1.00 95.12 290 ARG A O 1
ATOM 2234 N N . ARG A 1 291 ? -1.110 -9.119 15.320 1.00 91.00 291 ARG A N 1
ATOM 2235 C CA . ARG A 1 291 ? -1.370 -10.561 15.300 1.00 91.00 291 ARG A CA 1
ATOM 2236 C C . ARG A 1 291 ? -1.650 -11.031 16.712 1.00 91.00 291 ARG A C 1
ATOM 2238 O O . ARG A 1 291 ? -0.898 -10.708 17.634 1.00 91.00 291 ARG A O 1
ATOM 2245 N N . GLY A 1 292 ? -2.687 -11.844 16.865 1.00 82.88 292 GLY A N 1
ATOM 2246 C CA . GLY A 1 292 ? -2.793 -12.707 18.024 1.00 82.88 292 GLY A CA 1
ATOM 2247 C C . GLY A 1 292 ? -1.622 -13.668 18.006 1.00 82.88 292 GLY A C 1
ATOM 2248 O O . GLY A 1 292 ? -1.754 -14.780 17.524 1.00 82.88 292 GLY A O 1
ATOM 2249 N N . THR A 1 293 ? -0.479 -13.252 18.553 1.00 68.94 293 THR A N 1
ATOM 2250 C CA . THR A 1 293 ? 0.416 -14.196 19.208 1.00 68.94 293 THR A CA 1
ATOM 2251 C C . THR A 1 293 ? -0.503 -14.879 20.197 1.00 68.94 293 THR A C 1
ATOM 2253 O O . THR A 1 293 ? -0.987 -14.194 21.111 1.00 68.94 293 THR A O 1
ATOM 2256 N N . GLY A 1 294 ? -0.895 -16.127 19.907 1.00 59.16 294 GLY A N 1
ATOM 2257 C CA . GLY A 1 294 ? -1.680 -16.944 20.821 1.00 59.16 294 GLY A CA 1
ATOM 2258 C C . GLY A 1 294 ? -1.100 -16.652 22.182 1.00 59.16 294 GLY A C 1
ATOM 2259 O O . GLY A 1 294 ? 0.117 -16.731 22.339 1.00 59.16 294 GLY A O 1
ATOM 2260 N N . PHE A 1 295 ? -1.919 -16.062 23.052 1.00 51.03 295 PHE A N 1
ATOM 2261 C CA . PHE A 1 295 ? -1.474 -15.732 24.393 1.00 51.03 295 PHE A CA 1
ATOM 2262 C C . PHE A 1 295 ? -0.972 -17.074 24.881 1.00 51.03 295 PHE A C 1
ATOM 2264 O O . PHE A 1 295 ? -1.788 -17.992 24.925 1.00 51.03 295 PHE A O 1
ATOM 2271 N N . SER A 1 296 ? 0.347 -17.237 24.994 1.00 49.84 296 SER A N 1
ATOM 2272 C CA . SER A 1 296 ? 0.957 -18.517 25.297 1.00 49.84 296 SER A CA 1
ATOM 2273 C C . SER A 1 296 ? 0.409 -18.850 26.665 1.00 49.84 296 SER A C 1
ATOM 2275 O O . SER A 1 296 ? 0.905 -18.359 27.673 1.00 49.84 296 SER A O 1
ATOM 2277 N N . SER A 1 297 ? -0.699 -19.577 26.703 1.00 49.38 297 SER A N 1
ATOM 2278 C CA . SER A 1 297 ? -1.479 -19.880 27.894 1.00 49.38 297 SER A CA 1
ATOM 2279 C C . SER A 1 297 ? -0.761 -20.952 28.711 1.00 49.38 297 SER A C 1
ATOM 2281 O O . SER A 1 297 ? -1.394 -21.812 29.297 1.00 49.38 297 SER A O 1
ATOM 2283 N N . GLY A 1 298 ? 0.571 -20.933 28.678 1.00 45.69 298 GLY A N 1
ATOM 2284 C CA . GLY A 1 298 ? 1.470 -22.000 29.076 1.00 45.69 298 GLY A CA 1
ATOM 2285 C C . GLY A 1 298 ? 2.750 -21.472 29.716 1.00 45.69 298 GLY A C 1
ATOM 2286 O O . GLY A 1 298 ? 3.771 -22.140 29.668 1.00 45.69 298 GLY A O 1
ATOM 2287 N N . SER A 1 299 ? 2.708 -20.296 30.343 1.00 45.09 299 SER A N 1
ATOM 2288 C CA . SER A 1 299 ? 3.287 -20.230 31.685 1.00 45.09 299 SER A CA 1
ATOM 2289 C C . SER A 1 299 ? 2.134 -20.411 32.665 1.00 45.09 299 SER A C 1
ATOM 2291 O O . SER A 1 299 ? 1.717 -19.483 33.359 1.00 45.09 299 SER A O 1
ATOM 2293 N N . GLU A 1 300 ? 1.570 -21.618 32.646 1.00 48.00 300 GLU A N 1
ATOM 2294 C CA . GLU A 1 300 ? 1.047 -22.210 33.866 1.00 48.00 300 GLU A CA 1
ATOM 2295 C C . GLU A 1 300 ? 2.105 -21.925 34.945 1.00 48.00 300 GLU A C 1
ATOM 2297 O O . GLU A 1 300 ? 3.288 -22.203 34.702 1.00 48.00 300 GLU A O 1
ATOM 2302 N N . PRO A 1 301 ? 1.762 -21.228 36.044 1.00 59.72 301 PRO A N 1
ATOM 2303 C CA . PRO A 1 301 ? 2.720 -21.044 37.123 1.00 59.72 301 PRO A CA 1
ATOM 2304 C C . PRO A 1 301 ? 3.243 -22.442 37.475 1.00 59.72 301 PRO A C 1
ATOM 2306 O O . PRO A 1 301 ? 2.411 -23.348 37.567 1.00 59.72 301 PRO A O 1
ATOM 2309 N N . PRO A 1 302 ? 4.571 -22.653 37.587 1.00 61.47 302 PRO A N 1
ATOM 2310 C CA . PRO A 1 302 ? 5.115 -23.957 37.942 1.00 61.47 302 PRO A CA 1
ATOM 2311 C C . PRO A 1 302 ? 4.346 -24.433 39.166 1.00 61.47 302 PRO A C 1
ATOM 2313 O O . PRO A 1 302 ? 4.361 -23.769 40.201 1.00 61.47 302 PRO A O 1
ATOM 2316 N N . SER A 1 303 ? 3.563 -25.497 38.998 1.00 65.69 303 SER A N 1
ATOM 2317 C CA . SER A 1 303 ? 2.804 -26.078 40.088 1.00 65.69 303 SER A CA 1
ATOM 2318 C C . SER A 1 303 ? 3.848 -26.555 41.081 1.00 65.69 303 SER A C 1
ATOM 2320 O O . SER A 1 303 ? 4.543 -27.530 40.803 1.00 65.69 303 SER A O 1
ATOM 2322 N N . ASP A 1 304 ? 4.028 -25.808 42.169 1.00 57.34 304 ASP A N 1
ATOM 2323 C CA . ASP A 1 304 ? 4.941 -26.169 43.244 1.00 57.34 304 ASP A CA 1
ATOM 2324 C C . ASP A 1 304 ? 4.621 -27.608 43.668 1.00 57.34 304 ASP A C 1
ATOM 2326 O O . ASP A 1 304 ? 3.516 -27.871 44.166 1.00 57.34 304 ASP A O 1
ATOM 2330 N N . PRO A 1 305 ? 5.537 -28.571 43.463 1.00 71.25 305 PRO A N 1
ATOM 2331 C CA . PRO A 1 305 ? 5.345 -29.889 44.010 1.00 71.25 305 PRO A CA 1
ATOM 2332 C C . PRO A 1 305 ? 5.581 -29.790 45.519 1.00 71.25 305 PRO A C 1
ATOM 2334 O O . PRO A 1 305 ? 6.706 -29.669 45.992 1.00 71.25 305 PRO A O 1
ATOM 2337 N N . SER A 1 306 ? 4.492 -29.913 46.273 1.00 59.16 306 SER A N 1
ATOM 2338 C CA . SER A 1 306 ? 4.507 -30.694 47.511 1.00 59.16 306 SER A CA 1
ATOM 2339 C C . SER A 1 306 ? 5.311 -30.101 48.680 1.00 59.16 306 SER A C 1
ATOM 2341 O O . SER A 1 306 ? 6.388 -30.585 49.026 1.00 59.16 306 SER A O 1
ATOM 2343 N N . VAL A 1 307 ? 4.699 -29.185 49.439 1.00 60.50 307 VAL A N 1
ATOM 2344 C CA . VAL A 1 307 ? 4.964 -29.138 50.888 1.00 60.50 307 VAL A CA 1
ATOM 2345 C C . VAL A 1 307 ? 4.285 -30.362 51.500 1.00 60.50 307 VAL A C 1
ATOM 2347 O O . VAL A 1 307 ? 3.099 -30.349 51.825 1.00 60.50 307 VAL A O 1
ATOM 2350 N N . THR A 1 308 ? 5.039 -31.455 51.588 1.00 69.50 308 THR A N 1
ATOM 2351 C CA . THR A 1 308 ? 4.656 -32.620 52.386 1.00 69.50 308 THR A CA 1
ATOM 2352 C C . THR A 1 308 ? 5.066 -32.318 53.819 1.00 69.50 308 THR A C 1
ATOM 2354 O O . THR A 1 308 ? 6.246 -32.123 54.102 1.00 69.50 308 THR A O 1
ATOM 2357 N N . ALA A 1 309 ? 4.068 -32.213 54.689 1.00 63.50 309 ALA A N 1
ATOM 2358 C CA . ALA A 1 309 ? 4.233 -32.065 56.122 1.00 63.50 309 ALA A CA 1
ATOM 2359 C C . ALA A 1 309 ? 5.043 -33.234 56.711 1.00 63.50 309 ALA A C 1
ATOM 2361 O O . ALA A 1 309 ? 4.799 -34.393 56.365 1.00 63.50 309 ALA A O 1
ATOM 2362 N N . ALA A 1 310 ? 5.957 -32.906 57.623 1.00 67.06 310 ALA A N 1
ATOM 2363 C CA . ALA A 1 310 ? 6.530 -33.804 58.618 1.00 67.06 310 ALA A CA 1
ATOM 2364 C C . ALA A 1 310 ? 6.542 -33.070 59.962 1.00 67.06 310 ALA A C 1
ATOM 2366 O O . ALA A 1 310 ? 6.880 -31.862 59.953 1.00 67.06 310 ALA A O 1
#

Secondary structure (DSSP, 8-state):
-------SS-HHHHHHHHHHT-SSGGGSPPHHHHHH-HHHHTT-PPPPPPPP--PPPP---------------PPPPPP-----------------------------GGGHHHHHHHHHHHHHHHHHHHHHHHHHHHHHHHHHHHHHHHHHHHHHHHHHHHHHHHHHHTTS----S---SS-PPPTT-EEEE--SSTTTS-PEEEEEEEEETTTTEEEETTEEEE-GGGEE--SS--TTTSPPTT-EEEEEETTTTEEEEEEEEEEETTTTEEEESS-SSB-GGGEEE-------TT------------

Radius of gyration: 37.77 Å; chains: 1; bounding box: 75×92×118 Å

Organism: Polarella glacialis (NCBI:txid89957)

Foldseek 3Di:
DDDDDPDPDDPLVVVLVCLQPDPDPVSRQDPVNSVVRVVVCPPVDPPDDDDPDDDDDDDDDDDDDDDDDDDDDDDDDDDDDDDDDDPDDDDPPDDDPDDDDPDPDDDDPVCVVVVVVVVVVVVVVVVVVVVVVVVVVVVVVVVVVVVVVVVVVVVVVVVVVVVVVVVVVVPDDPDPDDDPPDQDFDFQAKWWFQDPVNPPDHTHIWTFHAADPVLRATCIPVDDRGDQQGIWHDLPDAQVNGTDWQHWKWFQDPVVRDTDIWTFHGADRVGSATCIPVDDRGDRVRITGDHCPPPPPPPPPPPPPDPDDD